Protein AF-A0A4Q2YMX9-F1 (afdb_monomer_lite)

Radius of gyration: 21.13 Å; chains: 1; bounding box: 45×42×70 Å

Secondary structure (DSSP, 8-state):
-----HHHHHHHHHT--GGGGSTTSSHHHHHHHHHHHHHHHHHHHHHH-HHHH--GGGHHHHSSTTHHHHHHHHHHHHHHHHHHHHHH-S--HHHHHHHHHHHHHHHHHTT--PPPPPPSSS----HHHHHHHHHHHHHHHHHHHHHS-SSTTS-SS-TTHHHHHHHHHHHHHHHHHHHHHHHHHHHHHHHHTS-TTHHHH-

pLDDT: mean 77.27, std 11.98, range [44.59, 91.19]

Structure (mmCIF, N/CA/C/O backbone):
data_AF-A0A4Q2YMX9-F1
#
_entry.id   AF-A0A4Q2YMX9-F1
#
loop_
_atom_site.group_PDB
_atom_site.id
_atom_site.type_symbol
_atom_site.label_atom_id
_atom_site.label_alt_id
_atom_site.label_comp_id
_atom_site.label_asym_id
_atom_site.label_entity_id
_atom_site.label_seq_id
_atom_site.pdbx_PDB_ins_code
_atom_site.Cartn_x
_atom_site.Cartn_y
_atom_site.Cartn_z
_atom_site.occupancy
_atom_site.B_iso_or_equiv
_atom_site.auth_seq_id
_atom_site.auth_comp_id
_atom_site.auth_asym_id
_atom_site.auth_atom_id
_atom_site.pdbx_PDB_model_num
ATOM 1 N N . MET A 1 1 ? -19.359 -27.444 19.650 1.00 44.59 1 MET A N 1
ATOM 2 C CA . MET A 1 1 ? -18.803 -26.101 19.367 1.00 44.59 1 MET A CA 1
ATOM 3 C C . MET A 1 1 ? -17.798 -26.259 18.230 1.00 44.59 1 MET A C 1
ATOM 5 O O . MET A 1 1 ? -16.718 -26.781 18.469 1.00 44.59 1 MET A O 1
ATOM 9 N N . ALA A 1 2 ? -18.177 -25.955 16.986 1.00 48.44 2 ALA A N 1
ATOM 10 C CA . ALA A 1 2 ? -17.269 -26.106 15.847 1.00 48.44 2 ALA A CA 1
ATOM 11 C C . ALA A 1 2 ? -16.123 -25.090 15.975 1.00 48.44 2 ALA A C 1
ATOM 13 O O . ALA A 1 2 ? -16.362 -23.897 16.172 1.00 48.44 2 ALA A O 1
ATOM 14 N N . LYS A 1 3 ? -14.881 -25.576 15.928 1.00 57.50 3 LYS A N 1
ATOM 15 C CA . LYS A 1 3 ? -13.664 -24.761 15.958 1.00 57.50 3 LYS A CA 1
ATOM 16 C C . LYS A 1 3 ? -13.711 -23.856 14.721 1.00 57.50 3 LYS A C 1
ATOM 18 O O . LYS A 1 3 ? -13.558 -24.354 13.617 1.00 57.50 3 LYS A O 1
ATOM 23 N N . ARG A 1 4 ? -14.018 -22.561 14.883 1.00 62.41 4 ARG A N 1
ATOM 24 C CA . ARG A 1 4 ? -14.016 -21.609 13.757 1.00 62.41 4 ARG A CA 1
ATOM 25 C C . ARG A 1 4 ? -12.651 -21.661 13.081 1.00 62.41 4 ARG A C 1
ATOM 27 O O . ARG A 1 4 ? -11.634 -21.498 13.757 1.00 62.41 4 ARG A O 1
ATOM 34 N N . ASP A 1 5 ? -12.647 -21.862 11.769 1.00 80.38 5 ASP A N 1
ATOM 35 C CA . ASP A 1 5 ? -11.429 -21.866 10.967 1.00 80.38 5 ASP A CA 1
ATOM 36 C C . ASP A 1 5 ? -10.676 -20.546 11.142 1.00 80.38 5 ASP A C 1
ATOM 38 O O . ASP A 1 5 ? -11.291 -19.476 11.222 1.00 80.38 5 ASP A O 1
ATOM 42 N N . TYR A 1 6 ? -9.344 -20.600 11.186 1.00 77.19 6 TYR A N 1
ATOM 43 C CA . TYR A 1 6 ? -8.497 -19.418 11.383 1.00 77.19 6 TYR A CA 1
ATOM 44 C C . TYR A 1 6 ? -8.796 -18.313 10.355 1.00 77.19 6 TYR A C 1
ATOM 46 O O . TYR A 1 6 ? -8.883 -17.139 10.714 1.00 77.19 6 TYR A O 1
ATOM 54 N N . LEU A 1 7 ? -9.064 -18.696 9.102 1.00 73.81 7 LEU A N 1
ATOM 55 C CA . LEU A 1 7 ? -9.469 -17.778 8.034 1.00 73.81 7 LEU A CA 1
ATOM 56 C C . LEU A 1 7 ? -10.816 -17.104 8.321 1.00 73.81 7 LEU A C 1
ATOM 58 O O . LEU A 1 7 ? -10.941 -15.895 8.156 1.00 73.81 7 LEU A O 1
ATOM 62 N N . SER A 1 8 ? -11.802 -17.844 8.837 1.00 74.44 8 SER A N 1
ATOM 63 C CA . SER A 1 8 ? -13.098 -17.274 9.240 1.00 7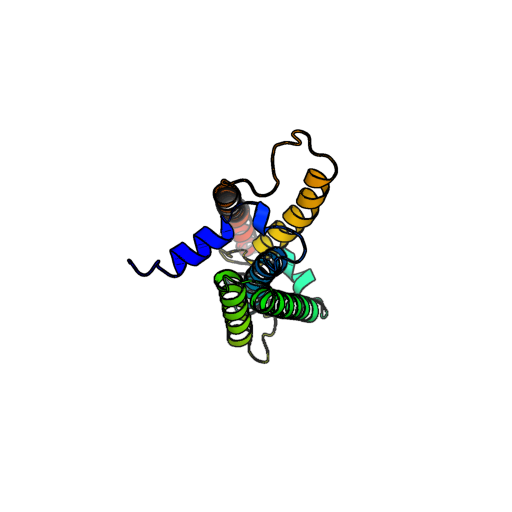4.44 8 SER A CA 1
ATOM 64 C C . SER A 1 8 ? -12.970 -16.310 10.428 1.00 74.44 8 SER A C 1
ATOM 66 O O . SER A 1 8 ? -13.752 -15.367 10.569 1.00 74.44 8 SER A O 1
ATOM 68 N N . SER A 1 9 ? -11.978 -16.539 11.293 1.00 72.62 9 SER A N 1
ATOM 69 C CA . SER A 1 9 ? -11.649 -15.661 12.415 1.00 72.62 9 SER A CA 1
ATOM 70 C C . SER A 1 9 ? -11.002 -14.368 11.926 1.00 72.62 9 SER A C 1
ATOM 72 O O . SER A 1 9 ? -11.453 -13.294 12.314 1.00 72.62 9 SER A O 1
ATOM 74 N N . LEU A 1 10 ? -10.018 -14.467 11.023 1.00 73.56 10 LEU A N 1
ATOM 75 C CA . LEU A 1 10 ? -9.353 -13.325 10.390 1.00 73.56 10 LEU A CA 1
ATOM 76 C C . LEU A 1 10 ? -10.339 -12.465 9.592 1.00 73.56 10 LEU A C 1
ATOM 78 O O . LEU A 1 10 ? -10.362 -11.245 9.741 1.00 73.56 10 LEU A O 1
ATOM 82 N N . MET A 1 11 ? -11.189 -13.107 8.790 1.00 73.06 11 MET A N 1
ATOM 83 C CA . MET A 1 11 ? -12.209 -12.437 7.987 1.00 73.06 11 MET A CA 1
ATOM 84 C C . MET A 1 11 ? -13.205 -11.693 8.878 1.00 73.06 11 MET A C 1
ATOM 86 O O . MET A 1 11 ? -13.410 -10.493 8.729 1.00 73.06 11 MET A O 1
ATOM 90 N N . SER A 1 12 ? -13.724 -12.368 9.905 1.00 73.31 12 SER A N 1
ATOM 91 C CA . SER A 1 12 ? -14.610 -11.746 10.894 1.00 73.31 12 SER A CA 1
ATOM 92 C C . SER A 1 12 ? -13.940 -10.622 11.690 1.00 73.31 12 SER A C 1
ATOM 94 O O . SER A 1 12 ? -14.633 -9.783 12.266 1.00 73.31 12 SER A O 1
ATOM 96 N N . ASP A 1 13 ? -12.611 -10.606 11.759 1.00 72.31 13 ASP A N 1
ATOM 97 C CA . ASP A 1 13 ? -11.820 -9.558 12.393 1.00 72.31 13 ASP A CA 1
ATOM 98 C C . ASP A 1 13 ? -11.700 -8.304 11.527 1.00 72.31 13 ASP A C 1
ATOM 100 O O . ASP A 1 13 ? -11.874 -7.183 12.024 1.00 72.31 13 ASP A O 1
ATOM 104 N N . LEU A 1 14 ? -11.444 -8.500 10.233 1.00 70.19 14 LEU A N 1
ATOM 105 C CA . LEU A 1 14 ? -11.472 -7.447 9.219 1.00 70.19 14 LEU A CA 1
ATOM 106 C C . LEU A 1 14 ? -12.881 -6.842 9.115 1.00 70.19 14 LEU A C 1
ATOM 108 O O . LEU A 1 14 ? -13.041 -5.621 9.090 1.00 70.19 14 LEU A O 1
ATOM 112 N N . GLU A 1 15 ? -13.909 -7.687 9.169 1.00 71.56 15 GLU A N 1
ATOM 113 C CA . GLU A 1 15 ? -15.324 -7.307 9.080 1.00 71.56 15 GLU A CA 1
ATOM 114 C C . GLU A 1 15 ? -15.945 -6.907 10.430 1.00 71.56 15 GLU A C 1
ATOM 116 O O . GLU A 1 15 ? -17.128 -6.577 10.496 1.00 71.56 15 GLU A O 1
ATOM 121 N N . SER A 1 16 ? -15.172 -6.903 11.525 1.00 62.78 16 SER A N 1
ATOM 122 C CA . SER A 1 16 ? -15.726 -6.688 12.870 1.00 62.78 16 SER A CA 1
ATOM 123 C C . SER A 1 16 ? -16.467 -5.346 13.010 1.00 62.78 16 SER A C 1
ATOM 125 O O . SER A 1 16 ? -16.021 -4.305 12.505 1.00 62.78 16 SER A O 1
ATOM 127 N N . HIS A 1 17 ? -17.613 -5.390 13.711 1.00 53.66 17 HIS A N 1
ATOM 128 C CA . HIS A 1 17 ? -18.515 -4.254 13.914 1.00 53.66 17 HIS A CA 1
ATOM 129 C C . HIS A 1 17 ? -17.817 -3.050 14.568 1.00 53.66 17 HIS A C 1
ATOM 131 O O . HIS A 1 17 ? -16.939 -3.165 15.424 1.00 53.66 17 HIS A O 1
ATOM 137 N N . THR A 1 18 ? -18.261 -1.862 14.159 1.00 51.44 18 THR A N 1
ATOM 138 C CA . THR A 1 18 ? -17.614 -0.559 14.373 1.00 51.44 18 THR A CA 1
ATOM 139 C C . THR A 1 18 ? -17.367 -0.127 15.816 1.00 51.44 18 THR A C 1
ATOM 141 O O . THR A 1 18 ? -16.534 0.750 16.028 1.00 51.44 18 THR A O 1
ATOM 144 N N . GLU A 1 19 ? -18.018 -0.725 16.811 1.00 52.56 19 GLU A N 1
ATOM 145 C CA . GLU A 1 19 ? -17.786 -0.385 18.224 1.00 52.56 19 GLU A CA 1
ATOM 146 C C . GLU A 1 19 ? -16.378 -0.778 18.694 1.00 52.56 19 GLU A C 1
ATOM 148 O O . GLU A 1 19 ? -15.791 -0.110 19.545 1.00 52.56 19 GLU A O 1
ATOM 153 N N . VAL A 1 20 ? -15.784 -1.790 18.052 1.00 54.81 20 VAL A N 1
ATOM 154 C CA . VAL A 1 20 ? -14.431 -2.286 18.346 1.00 54.81 20 VAL A CA 1
ATOM 155 C C . VAL A 1 20 ? -13.359 -1.550 17.527 1.00 54.81 20 VAL A C 1
ATOM 157 O O . VAL A 1 20 ? -12.177 -1.768 17.746 1.00 54.81 20 VAL A O 1
ATOM 160 N N . ARG A 1 21 ? -13.729 -0.637 16.611 1.00 60.34 21 ARG A N 1
ATOM 161 C CA . ARG A 1 21 ? -12.783 0.171 15.804 1.00 60.34 21 ARG A CA 1
ATOM 162 C C . ARG A 1 21 ? -12.437 1.520 16.451 1.00 60.34 21 ARG A C 1
ATOM 164 O O . ARG A 1 21 ? -11.994 2.443 15.768 1.00 60.34 21 ARG A O 1
ATOM 171 N N . ARG A 1 22 ? -12.661 1.672 17.761 1.00 61.50 22 ARG A N 1
ATOM 172 C CA . ARG A 1 22 ? -12.264 2.881 18.501 1.00 61.50 22 ARG A CA 1
ATOM 173 C C . ARG A 1 22 ? -10.744 3.028 18.517 1.00 61.50 22 ARG A C 1
ATOM 175 O O . ARG A 1 22 ? -10.012 2.035 18.548 1.00 61.50 22 ARG A O 1
ATOM 182 N N . PHE A 1 23 ? -10.268 4.269 18.516 1.00 58.31 23 PHE A N 1
ATOM 183 C CA . PHE A 1 23 ? -8.859 4.558 18.770 1.00 58.31 23 PHE A CA 1
ATOM 184 C C . PHE A 1 23 ? -8.474 3.965 20.140 1.00 58.31 23 PHE A C 1
ATOM 186 O O . PHE A 1 23 ? -9.223 4.125 21.100 1.00 58.31 23 PHE A O 1
ATOM 193 N N . GLY A 1 24 ? -7.381 3.196 20.209 1.00 63.06 24 GLY A N 1
ATOM 194 C CA . GLY A 1 24 ? -6.977 2.446 21.413 1.00 63.06 24 GLY A CA 1
ATOM 195 C C . GLY A 1 24 ? -7.456 0.985 21.502 1.00 63.06 24 GLY A C 1
ATOM 196 O O . GLY A 1 24 ? -6.972 0.243 22.344 1.00 63.06 24 GLY A O 1
ATOM 197 N N . SER A 1 25 ? -8.329 0.519 20.602 1.00 71.38 25 SER A N 1
ATOM 198 C CA . SER A 1 25 ? -8.794 -0.888 20.552 1.00 71.38 25 SER A CA 1
ATOM 199 C C . SER A 1 25 ? -7.769 -1.903 20.017 1.00 71.38 25 SER A C 1
ATOM 201 O O . SER A 1 25 ? -8.036 -3.105 19.969 1.00 71.38 25 SER A O 1
ATOM 203 N N . GLY A 1 26 ? -6.636 -1.424 19.496 1.00 74.50 26 GLY A N 1
ATOM 204 C CA . GLY A 1 26 ? -5.664 -2.235 18.761 1.00 74.50 26 GLY A CA 1
ATOM 205 C C . GLY A 1 26 ? -6.081 -2.616 17.335 1.00 74.50 26 GLY A C 1
ATOM 206 O O . GLY A 1 26 ? -5.249 -3.140 16.602 1.00 74.50 26 GLY A O 1
ATOM 207 N N . TRP A 1 27 ? -7.319 -2.339 16.896 1.00 79.88 27 TRP A N 1
ATOM 208 C CA . TRP A 1 27 ? -7.768 -2.700 15.541 1.00 79.88 27 TRP A CA 1
ATOM 209 C C . TRP A 1 27 ? -7.065 -1.885 14.450 1.00 79.88 27 TRP A C 1
ATOM 211 O O . TRP A 1 27 ? -6.585 -2.462 13.481 1.00 79.88 27 TRP A O 1
ATOM 221 N N . LEU A 1 28 ? -6.948 -0.561 14.625 1.00 79.25 28 LEU A N 1
ATOM 222 C CA . LEU A 1 28 ? -6.250 0.306 13.663 1.00 79.25 28 LEU A CA 1
ATOM 223 C C . LEU A 1 28 ? -4.775 -0.081 13.533 1.00 79.25 28 LEU A C 1
ATOM 225 O O . LEU A 1 28 ? -4.271 -0.178 12.420 1.00 79.25 28 LEU A O 1
ATOM 229 N N . SER A 1 29 ? -4.108 -0.368 14.655 1.00 82.56 29 SER A N 1
ATOM 230 C CA . SER A 1 29 ? -2.727 -0.855 14.651 1.00 82.56 29 SER A CA 1
ATOM 231 C C . SER A 1 29 ? -2.609 -2.187 13.906 1.00 82.56 29 SER A C 1
ATOM 233 O O . SER A 1 29 ? -1.700 -2.353 13.106 1.00 82.56 29 SER A O 1
ATOM 235 N N . GLY A 1 30 ? -3.561 -3.109 14.085 1.00 83.94 30 GLY A N 1
ATOM 236 C CA . GLY A 1 30 ? -3.571 -4.383 13.362 1.00 83.94 30 GLY A CA 1
ATOM 237 C C . GLY A 1 30 ? -3.807 -4.218 11.862 1.00 83.94 30 GLY A C 1
ATOM 238 O O . GLY A 1 30 ? -3.124 -4.849 11.063 1.00 83.94 30 GLY A O 1
ATOM 239 N N . PHE A 1 31 ? -4.733 -3.339 11.477 1.00 84.94 31 PHE A N 1
ATOM 240 C CA . PHE A 1 31 ? -5.043 -3.048 10.078 1.00 84.94 31 PHE A CA 1
ATOM 241 C C . PHE A 1 31 ? -3.869 -2.382 9.352 1.00 84.94 31 PHE A C 1
ATOM 243 O O . PHE A 1 31 ? -3.429 -2.883 8.321 1.00 84.94 31 PHE A O 1
ATOM 250 N N . PHE A 1 32 ? -3.324 -1.288 9.896 1.00 85.56 32 PHE A N 1
ATOM 251 C CA . PHE A 1 32 ? -2.173 -0.610 9.290 1.00 85.56 32 PHE A CA 1
ATOM 252 C C . PHE A 1 32 ? -0.904 -1.462 9.364 1.00 85.56 32 PHE A C 1
ATOM 254 O O . PHE A 1 32 ? -0.120 -1.464 8.420 1.00 85.56 32 PHE A O 1
ATOM 261 N N . GLY A 1 33 ? 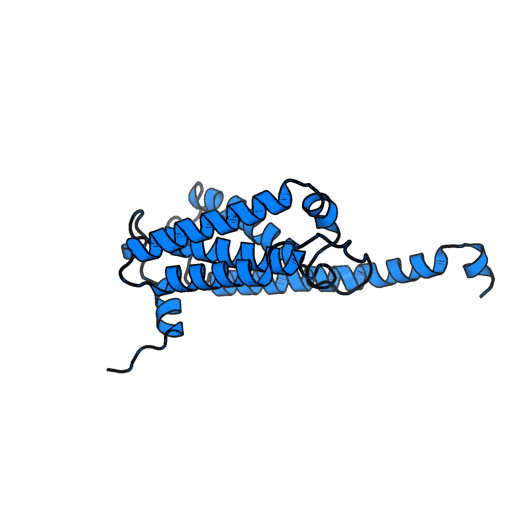-0.734 -2.242 10.436 1.00 87.31 33 GLY A N 1
ATOM 262 C CA . GLY A 1 33 ? 0.318 -3.249 10.533 1.00 87.31 33 GLY A CA 1
ATOM 263 C C . GLY A 1 33 ? 0.238 -4.254 9.385 1.00 87.31 33 GLY A C 1
ATOM 264 O O . GLY A 1 33 ? 1.236 -4.468 8.703 1.00 87.31 33 GLY A O 1
ATOM 265 N N . LEU A 1 34 ? -0.952 -4.801 9.115 1.00 88.50 34 LEU A N 1
ATOM 266 C CA . LEU A 1 34 ? -1.186 -5.730 8.007 1.00 88.50 34 LEU A CA 1
ATOM 267 C C . LEU A 1 34 ? -0.972 -5.074 6.639 1.00 88.50 34 LEU A C 1
ATOM 269 O O . LEU A 1 34 ? -0.299 -5.656 5.792 1.00 88.50 34 LEU A O 1
ATOM 273 N N . LEU A 1 35 ? -1.490 -3.859 6.440 1.00 89.62 35 LEU A N 1
ATOM 274 C CA . LEU A 1 35 ? -1.314 -3.098 5.202 1.00 89.62 35 LEU A CA 1
ATOM 275 C C . LEU A 1 35 ? 0.172 -2.884 4.890 1.00 89.62 35 LEU A C 1
ATOM 277 O O . LEU A 1 35 ? 0.623 -3.200 3.791 1.00 89.62 35 LEU A O 1
ATOM 281 N N . PHE A 1 36 ? 0.942 -2.397 5.864 1.00 90.94 36 PHE A N 1
ATOM 282 C CA . PHE A 1 36 ? 2.376 -2.173 5.696 1.00 90.94 36 PHE A CA 1
ATOM 283 C C . PHE A 1 36 ? 3.176 -3.476 5.600 1.00 90.94 36 PHE A C 1
ATOM 285 O O . PHE A 1 36 ? 4.176 -3.501 4.889 1.00 90.94 36 PHE A O 1
ATOM 292 N N . ALA A 1 37 ? 2.734 -4.560 6.247 1.00 90.62 37 ALA A N 1
ATOM 293 C CA . ALA A 1 37 ? 3.371 -5.871 6.115 1.00 90.62 37 ALA A CA 1
ATOM 294 C C . ALA A 1 37 ? 3.245 -6.386 4.679 1.00 90.62 37 ALA A C 1
ATOM 296 O O . ALA A 1 37 ? 4.239 -6.784 4.082 1.00 90.62 37 ALA A O 1
ATOM 297 N N . ILE A 1 38 ? 2.034 -6.340 4.113 1.00 91.19 38 ILE A N 1
ATOM 298 C CA . ILE A 1 38 ? 1.760 -6.782 2.739 1.00 91.19 38 ILE A CA 1
ATOM 299 C C . ILE A 1 38 ? 2.489 -5.886 1.736 1.00 91.19 38 ILE A C 1
ATOM 301 O O . ILE A 1 38 ? 3.187 -6.396 0.863 1.00 91.19 38 ILE A O 1
ATOM 305 N N . ALA A 1 39 ? 2.380 -4.562 1.885 1.00 90.44 39 ALA A N 1
ATOM 306 C CA . ALA A 1 39 ? 3.053 -3.612 1.002 1.00 90.44 39 ALA A CA 1
ATOM 307 C C . ALA A 1 39 ? 4.581 -3.775 1.041 1.00 90.44 39 ALA A C 1
ATOM 309 O O . ALA A 1 39 ? 5.226 -3.846 -0.003 1.00 90.44 39 ALA A O 1
ATOM 310 N N . GLY A 1 40 ? 5.159 -3.887 2.240 1.00 88.06 40 GLY A N 1
ATOM 311 C CA . GLY A 1 40 ? 6.589 -4.118 2.418 1.00 88.06 40 GLY A CA 1
ATOM 312 C C . GLY A 1 40 ? 7.037 -5.474 1.870 1.00 88.06 40 GLY A C 1
ATOM 313 O O . GLY A 1 40 ? 8.057 -5.540 1.193 1.00 88.06 40 GLY A O 1
ATOM 314 N N . PHE A 1 41 ? 6.260 -6.540 2.088 1.00 89.38 41 PHE A N 1
ATOM 315 C CA . PHE A 1 41 ? 6.536 -7.867 1.532 1.00 89.38 41 PHE A CA 1
ATOM 316 C C . PHE A 1 41 ? 6.559 -7.850 0.001 1.00 89.38 41 PHE A C 1
ATOM 318 O O . PHE A 1 41 ? 7.520 -8.314 -0.605 1.00 89.38 41 PHE A O 1
ATOM 325 N N . PHE A 1 42 ? 5.544 -7.258 -0.629 1.00 89.94 42 PHE A N 1
ATOM 326 C CA . PHE A 1 42 ? 5.486 -7.111 -2.082 1.00 89.94 42 PHE A CA 1
ATOM 327 C C . PHE A 1 42 ? 6.635 -6.269 -2.628 1.00 89.94 42 PHE A C 1
ATOM 329 O O . PHE A 1 42 ? 7.214 -6.631 -3.649 1.00 89.94 42 PHE A O 1
ATOM 336 N N . MET A 1 43 ? 7.036 -5.212 -1.921 1.00 87.69 43 MET A N 1
ATOM 337 C CA . MET A 1 43 ? 8.197 -4.422 -2.318 1.00 87.69 43 MET A CA 1
ATOM 338 C C . MET A 1 43 ? 9.507 -5.213 -2.210 1.00 87.69 43 MET A C 1
ATOM 340 O O . MET A 1 43 ? 10.361 -5.118 -3.087 1.00 87.69 43 MET A O 1
ATOM 344 N N . VAL A 1 44 ? 9.667 -6.040 -1.172 1.00 86.56 44 VAL A N 1
ATOM 345 C CA . VAL A 1 44 ? 10.822 -6.942 -1.040 1.00 86.56 44 VAL A CA 1
ATOM 346 C C . VAL A 1 44 ? 10.854 -7.969 -2.173 1.00 86.56 44 VAL A C 1
ATOM 348 O O . VAL A 1 44 ? 11.915 -8.199 -2.748 1.00 86.56 44 VAL A O 1
ATOM 351 N N . VAL A 1 45 ? 9.707 -8.551 -2.534 1.00 86.19 45 VAL A N 1
ATOM 352 C CA . VAL A 1 45 ? 9.595 -9.470 -3.679 1.00 86.19 45 VAL A CA 1
ATOM 353 C C . VAL A 1 45 ? 9.954 -8.757 -4.986 1.00 86.19 45 VAL A C 1
ATOM 355 O O . VAL A 1 45 ? 10.748 -9.287 -5.759 1.00 86.19 45 VAL A O 1
ATOM 358 N N . ALA A 1 46 ? 9.453 -7.536 -5.193 1.00 83.88 46 ALA A N 1
ATOM 359 C CA . ALA A 1 46 ? 9.758 -6.729 -6.373 1.00 83.88 46 ALA A CA 1
ATOM 360 C C . ALA A 1 46 ? 11.242 -6.349 -6.479 1.00 83.88 46 ALA A C 1
ATOM 362 O O . ALA A 1 46 ? 11.791 -6.308 -7.574 1.00 83.88 46 ALA A O 1
ATOM 363 N N . LEU A 1 47 ? 11.911 -6.107 -5.348 1.00 81.19 47 LEU A N 1
ATOM 364 C CA . LEU A 1 47 ? 13.354 -5.861 -5.311 1.00 81.19 47 LEU A CA 1
ATOM 365 C C . LEU A 1 47 ? 14.176 -7.138 -5.522 1.00 81.19 47 LEU A C 1
ATOM 367 O O . LEU A 1 47 ? 15.283 -7.070 -6.047 1.00 81.19 47 LEU A O 1
ATOM 371 N N . ARG A 1 48 ? 13.666 -8.294 -5.085 1.00 80.94 48 ARG A N 1
ATOM 372 C CA . ARG A 1 48 ? 14.359 -9.583 -5.201 1.00 80.94 48 ARG A CA 1
ATOM 373 C C . ARG A 1 48 ? 14.286 -10.164 -6.609 1.00 80.94 48 ARG A C 1
ATOM 375 O O . ARG A 1 48 ? 15.228 -10.831 -7.027 1.00 80.94 48 ARG A O 1
ATOM 382 N N . PHE A 1 49 ? 13.177 -9.934 -7.301 1.00 80.94 49 PHE A N 1
ATOM 383 C CA . PHE A 1 49 ? 12.893 -10.462 -8.632 1.00 80.94 49 PHE A CA 1
ATOM 384 C C . PHE A 1 49 ? 12.467 -9.320 -9.572 1.00 80.94 49 PHE A C 1
ATOM 386 O O . PHE A 1 49 ? 11.304 -9.276 -9.990 1.00 80.94 49 PHE A O 1
ATOM 393 N N . PRO A 1 50 ? 13.380 -8.380 -9.885 1.00 77.38 50 PRO A N 1
ATOM 394 C CA . PRO A 1 50 ? 13.048 -7.208 -10.688 1.00 77.38 50 PRO A CA 1
ATOM 395 C C . PRO A 1 50 ? 12.525 -7.602 -12.075 1.00 77.38 50 PRO A C 1
ATOM 397 O O . PRO A 1 50 ? 11.486 -7.105 -12.490 1.00 77.38 50 PRO A O 1
ATOM 400 N N . ASP A 1 51 ? 13.119 -8.613 -12.710 1.00 73.50 51 ASP A N 1
ATOM 401 C CA . ASP A 1 51 ? 12.721 -9.097 -14.042 1.00 73.50 51 ASP A CA 1
ATOM 402 C C . ASP A 1 51 ? 11.271 -9.593 -14.164 1.00 73.50 51 ASP A C 1
ATOM 404 O O . ASP A 1 51 ? 10.803 -9.858 -15.264 1.00 73.50 51 ASP A O 1
ATOM 408 N N . TRP A 1 52 ? 10.561 -9.786 -13.055 1.00 74.56 52 TRP A N 1
ATOM 409 C CA . TRP A 1 52 ? 9.171 -10.241 -13.079 1.00 74.56 52 TRP A CA 1
ATOM 410 C C . TRP A 1 52 ? 8.238 -9.299 -12.350 1.00 74.56 52 TRP A C 1
ATOM 412 O O . TRP A 1 52 ? 7.077 -9.223 -12.724 1.00 74.56 52 TRP A O 1
ATOM 422 N N . PHE A 1 53 ? 8.712 -8.619 -11.305 1.00 80.31 53 PHE A N 1
ATOM 423 C CA . PHE A 1 53 ? 7.847 -7.900 -10.371 1.00 80.31 53 PHE A CA 1
ATOM 424 C C . PHE A 1 53 ? 8.107 -6.391 -10.293 1.00 80.31 53 PHE A C 1
ATOM 426 O O . PHE A 1 53 ? 7.417 -5.694 -9.542 1.00 80.31 53 PHE A O 1
ATOM 433 N N . ALA A 1 54 ? 9.107 -5.892 -11.025 1.00 81.94 54 ALA A N 1
ATOM 434 C CA . ALA A 1 54 ? 9.443 -4.479 -11.102 1.00 81.94 54 ALA A CA 1
ATOM 435 C C . ALA A 1 54 ? 8.930 -3.836 -12.389 1.00 81.94 54 ALA A C 1
ATOM 437 O O . ALA A 1 54 ? 8.955 -4.445 -13.452 1.00 81.94 54 ALA A O 1
ATOM 438 N N . THR A 1 55 ? 8.550 -2.567 -12.289 1.00 79.69 55 THR A N 1
ATOM 439 C CA . THR A 1 55 ? 8.348 -1.692 -13.445 1.00 79.69 55 THR A CA 1
ATOM 440 C C . THR A 1 55 ? 9.581 -0.817 -13.702 1.00 79.69 55 THR A C 1
ATOM 442 O O . THR A 1 55 ? 10.120 -0.270 -12.725 1.00 79.69 55 THR A O 1
ATOM 445 N N . PRO A 1 56 ? 9.999 -0.630 -14.969 1.00 74.19 56 PRO A N 1
ATOM 446 C CA . PRO A 1 56 ? 11.135 0.225 -15.327 1.00 74.19 56 PRO A CA 1
ATOM 447 C C . PRO A 1 56 ? 10.908 1.697 -14.944 1.00 74.19 56 PRO A C 1
ATOM 449 O O . PRO A 1 56 ? 11.837 2.391 -14.537 1.00 74.19 56 PRO A O 1
ATOM 452 N N . GLU A 1 57 ? 9.661 2.176 -14.927 1.00 75.50 57 GLU A N 1
ATOM 453 C CA . GLU A 1 57 ? 9.323 3.557 -14.553 1.00 75.50 57 GLU A CA 1
ATOM 454 C C . GLU A 1 57 ? 9.722 3.910 -13.108 1.00 75.50 57 GLU A C 1
ATOM 456 O O . GLU A 1 57 ? 9.943 5.080 -12.785 1.00 75.50 57 GLU A O 1
ATOM 461 N N . LEU A 1 58 ? 9.826 2.911 -12.223 1.00 77.81 58 LEU A N 1
ATOM 462 C CA . LEU A 1 58 ? 10.235 3.098 -10.828 1.00 77.81 58 LEU A CA 1
ATOM 463 C C . LEU A 1 58 ? 11.736 2.883 -10.603 1.00 77.81 58 LEU A C 1
ATOM 465 O O . LEU A 1 58 ? 12.202 3.043 -9.472 1.00 77.81 58 LEU A O 1
ATOM 469 N N . GLU A 1 59 ? 12.510 2.553 -11.635 1.00 79.94 59 GLU A N 1
ATOM 470 C CA . GLU A 1 59 ? 13.934 2.237 -11.500 1.00 79.94 59 GLU A CA 1
ATOM 471 C C . GLU A 1 59 ? 14.741 3.420 -10.944 1.00 79.94 59 GLU A C 1
ATOM 473 O O . GLU A 1 59 ? 15.537 3.247 -10.021 1.00 79.94 59 GLU A O 1
ATOM 478 N N . ILE A 1 60 ? 14.437 4.648 -11.379 1.00 80.62 60 ILE A N 1
ATOM 479 C CA . ILE A 1 60 ? 15.052 5.881 -10.850 1.00 80.62 60 ILE A CA 1
ATOM 480 C C . ILE A 1 60 ? 14.843 5.998 -9.332 1.00 80.62 60 ILE A C 1
ATOM 482 O O . ILE A 1 60 ? 15.762 6.345 -8.588 1.00 80.62 60 ILE A O 1
ATOM 486 N N . ILE A 1 61 ? 13.633 5.688 -8.859 1.00 80.50 61 ILE A N 1
ATOM 487 C CA . ILE A 1 61 ? 13.274 5.769 -7.438 1.00 80.50 61 ILE A CA 1
ATOM 488 C C . ILE A 1 61 ? 13.941 4.635 -6.654 1.00 80.50 61 ILE A C 1
ATOM 490 O O . ILE A 1 61 ? 14.397 4.852 -5.534 1.00 80.50 61 ILE A O 1
ATOM 494 N N . LYS A 1 62 ? 14.033 3.434 -7.231 1.00 77.06 62 LYS A N 1
ATOM 495 C CA . LYS A 1 62 ? 14.659 2.269 -6.588 1.00 77.06 62 LYS A CA 1
ATOM 496 C C . LYS A 1 62 ? 16.176 2.381 -6.486 1.00 77.06 62 LYS A C 1
ATOM 498 O O . LYS A 1 62 ? 16.745 1.924 -5.494 1.00 77.06 62 LYS A O 1
ATOM 503 N N . ASN A 1 63 ? 16.808 3.010 -7.475 1.00 79.25 63 ASN A N 1
ATOM 504 C CA . ASN A 1 63 ? 18.249 3.255 -7.511 1.00 79.25 63 ASN A CA 1
ATOM 505 C C . ASN A 1 63 ? 18.681 4.361 -6.540 1.00 79.25 63 ASN A C 1
ATOM 507 O O . ASN A 1 63 ? 19.866 4.495 -6.227 1.00 79.25 63 ASN A O 1
ATOM 511 N N . TRP A 1 64 ? 17.734 5.129 -5.994 1.00 83.75 64 TRP A N 1
ATOM 512 C CA . TRP A 1 64 ? 18.025 6.041 -4.901 1.00 83.75 64 TRP A CA 1
ATOM 513 C C . TRP A 1 64 ? 18.457 5.264 -3.650 1.00 83.75 64 TRP A C 1
ATOM 515 O O . TRP A 1 64 ? 17.703 4.461 -3.099 1.00 83.75 64 TRP A O 1
ATOM 525 N N . GLY A 1 65 ? 19.658 5.552 -3.138 1.00 75.94 65 GLY A N 1
ATOM 526 C CA . GLY A 1 65 ? 20.237 4.842 -1.987 1.00 75.94 65 GLY A CA 1
ATOM 527 C C . GLY A 1 65 ? 19.370 4.847 -0.716 1.00 75.94 65 GLY A C 1
ATOM 528 O O . GLY A 1 65 ? 19.500 3.954 0.120 1.00 75.94 65 GLY A O 1
ATOM 529 N N . GLY A 1 66 ? 18.443 5.805 -0.582 1.00 80.44 66 GLY A N 1
ATOM 530 C CA . GLY A 1 66 ? 17.486 5.879 0.527 1.00 80.44 66 GLY A CA 1
ATOM 531 C C . GLY A 1 66 ? 16.281 4.935 0.413 1.00 80.44 66 GLY A C 1
ATOM 532 O O . GLY A 1 66 ? 15.643 4.643 1.427 1.00 80.44 66 GLY A O 1
ATOM 533 N N . PHE A 1 67 ? 15.977 4.408 -0.778 1.00 84.00 67 PHE A N 1
ATOM 534 C CA . PHE A 1 67 ? 14.771 3.611 -1.025 1.00 84.00 67 PHE A CA 1
ATOM 535 C C . PHE A 1 67 ? 14.731 2.333 -0.181 1.00 84.00 67 PHE A C 1
ATOM 537 O O . PHE A 1 67 ? 13.726 2.019 0.457 1.00 84.00 67 PHE A O 1
ATOM 544 N N . ARG A 1 68 ? 15.863 1.628 -0.084 1.00 79.00 68 ARG A N 1
ATOM 545 C CA . ARG A 1 68 ? 15.982 0.429 0.762 1.00 79.00 68 ARG A CA 1
ATOM 546 C C . ARG A 1 68 ? 15.717 0.746 2.229 1.00 79.00 68 ARG A C 1
ATOM 548 O O . ARG A 1 68 ? 15.022 -0.019 2.897 1.00 79.00 68 ARG A O 1
ATOM 555 N N . GLY A 1 69 ? 16.247 1.868 2.717 1.00 82.81 69 GLY A N 1
ATOM 556 C CA . GLY A 1 69 ? 16.014 2.342 4.080 1.00 82.81 69 GLY A CA 1
ATOM 557 C C . GLY A 1 69 ? 14.535 2.628 4.338 1.00 82.81 69 GLY A C 1
ATOM 558 O O . GLY A 1 69 ? 14.012 2.235 5.377 1.00 82.81 69 GLY A O 1
ATOM 559 N N . LEU A 1 70 ? 13.839 3.217 3.362 1.00 86.94 70 LEU A N 1
ATOM 560 C CA . LEU A 1 70 ? 12.400 3.465 3.439 1.00 86.94 70 LEU A CA 1
ATOM 561 C C . LEU A 1 70 ? 11.591 2.162 3.525 1.00 86.94 70 LEU A C 1
ATOM 563 O O . LEU A 1 70 ? 10.730 2.042 4.394 1.00 86.94 70 LEU A O 1
ATOM 567 N N . VAL A 1 71 ? 11.889 1.165 2.685 1.00 85.94 71 VAL A N 1
ATOM 568 C CA . VAL A 1 71 ? 11.214 -0.148 2.740 1.00 85.94 71 VAL A CA 1
ATOM 569 C C . VAL A 1 71 ? 11.438 -0.826 4.096 1.00 85.94 71 VAL A C 1
ATOM 571 O O . VAL A 1 71 ? 10.490 -1.335 4.695 1.00 85.94 71 VAL A O 1
ATOM 574 N N . HIS A 1 72 ? 12.663 -0.767 4.633 1.00 83.81 72 HIS A N 1
ATOM 575 C CA . HIS A 1 72 ? 12.959 -1.276 5.977 1.00 83.81 72 HIS A CA 1
ATOM 576 C C . HIS A 1 72 ? 12.192 -0.516 7.061 1.00 83.81 72 HIS A C 1
ATOM 578 O O . HIS A 1 72 ? 11.649 -1.141 7.969 1.00 83.81 72 HIS A O 1
ATOM 584 N N . ALA A 1 73 ? 12.103 0.812 6.964 1.00 87.56 73 ALA A N 1
ATOM 585 C CA . ALA A 1 73 ? 11.341 1.624 7.906 1.00 87.56 73 ALA A CA 1
ATOM 586 C C . ALA A 1 73 ? 9.846 1.262 7.884 1.00 87.56 73 ALA A C 1
ATOM 588 O O . ALA A 1 73 ? 9.242 1.116 8.945 1.00 87.56 73 ALA A O 1
ATOM 589 N N . ILE A 1 74 ? 9.262 1.038 6.702 1.00 89.12 74 ILE A N 1
ATOM 590 C CA . ILE A 1 74 ? 7.866 0.594 6.554 1.00 89.12 74 ILE A CA 1
ATOM 591 C C . ILE A 1 74 ? 7.654 -0.776 7.214 1.00 89.12 74 ILE A C 1
ATOM 593 O O . ILE A 1 74 ? 6.694 -0.948 7.967 1.00 89.12 74 ILE A O 1
ATOM 597 N N . LEU A 1 75 ? 8.558 -1.737 6.992 1.00 86.00 75 LEU A N 1
ATOM 598 C CA . LEU A 1 75 ? 8.498 -3.055 7.637 1.00 86.00 75 LEU A CA 1
ATOM 599 C C . LEU A 1 75 ? 8.675 -2.967 9.161 1.00 86.00 75 LEU A C 1
ATOM 601 O O . LEU A 1 75 ? 7.980 -3.660 9.903 1.00 86.00 75 LEU A O 1
ATOM 605 N N . LEU A 1 76 ? 9.548 -2.083 9.648 1.00 87.44 76 LEU A N 1
ATOM 606 C CA . LEU A 1 76 ? 9.749 -1.854 11.080 1.00 87.44 76 LEU A CA 1
ATOM 607 C C . LEU A 1 76 ? 8.495 -1.252 11.733 1.00 87.44 76 LEU A C 1
ATOM 609 O O . LEU A 1 76 ? 8.057 -1.712 12.790 1.00 87.44 76 LEU A O 1
ATOM 613 N N . VAL A 1 77 ? 7.885 -0.254 11.087 1.00 91.12 77 VAL A N 1
ATOM 614 C CA . VAL A 1 77 ? 6.621 0.351 11.531 1.00 91.12 77 VAL A CA 1
ATOM 615 C C . VAL A 1 77 ? 5.503 -0.687 11.517 1.00 91.12 77 VAL A C 1
ATOM 617 O O . VAL A 1 77 ? 4.761 -0.794 12.494 1.00 91.12 77 VAL A O 1
ATOM 620 N N . SER A 1 78 ? 5.410 -1.495 10.456 1.00 90.69 78 SER A N 1
ATOM 621 C CA . SER A 1 78 ? 4.476 -2.620 10.375 1.00 90.69 78 SER A CA 1
ATOM 622 C C . SER A 1 78 ? 4.629 -3.558 11.571 1.00 90.69 78 SER A C 1
ATOM 624 O O . SER A 1 78 ? 3.647 -3.837 12.260 1.00 90.69 78 SER A O 1
ATOM 626 N N . TYR A 1 79 ? 5.859 -3.982 11.868 1.00 86.38 79 TYR A N 1
ATOM 627 C CA . TYR A 1 79 ? 6.159 -4.872 12.983 1.00 86.38 79 TYR A CA 1
ATOM 628 C C . TYR A 1 79 ? 5.744 -4.266 14.331 1.00 86.38 79 TYR A C 1
ATOM 630 O O . TYR A 1 79 ? 5.050 -4.917 15.116 1.00 86.38 79 TYR A O 1
ATOM 638 N N . GLY A 1 80 ? 6.078 -2.994 14.575 1.00 88.19 80 GLY A N 1
ATOM 639 C CA . GLY A 1 80 ? 5.673 -2.274 15.786 1.00 88.19 80 GLY A CA 1
ATOM 640 C C . GLY A 1 80 ? 4.152 -2.178 15.946 1.00 88.19 80 GLY A C 1
ATOM 641 O O . GLY A 1 80 ? 3.615 -2.469 17.016 1.00 88.19 80 GLY A O 1
ATOM 642 N N . LEU A 1 81 ? 3.435 -1.843 14.870 1.00 87.69 81 LEU A N 1
ATOM 643 C CA . LEU A 1 81 ? 1.970 -1.781 14.856 1.00 87.69 81 LEU A CA 1
ATOM 644 C C . LEU A 1 81 ? 1.325 -3.161 15.049 1.00 87.69 81 LEU A C 1
ATOM 646 O O . LEU A 1 81 ? 0.310 -3.286 15.741 1.00 87.69 81 LEU A O 1
ATOM 650 N N . SER A 1 82 ? 1.941 -4.198 14.489 1.00 86.19 82 SER A N 1
ATOM 651 C CA . SER A 1 82 ? 1.522 -5.587 14.627 1.00 86.19 82 SER A CA 1
ATOM 652 C C . SER A 1 82 ? 1.637 -6.073 16.073 1.00 86.19 82 SER A C 1
ATOM 654 O O . SER A 1 82 ? 0.679 -6.626 16.618 1.00 86.19 82 SER A O 1
ATOM 656 N N . LEU A 1 83 ? 2.768 -5.802 16.736 1.00 86.38 83 LEU A N 1
ATOM 657 C CA . LEU A 1 83 ? 2.959 -6.092 18.161 1.00 86.38 83 LEU A CA 1
ATOM 658 C C . LEU A 1 83 ? 1.979 -5.304 19.032 1.00 86.38 83 LEU A C 1
ATOM 660 O O . LEU A 1 83 ? 1.332 -5.874 19.910 1.00 86.38 83 LEU A O 1
ATOM 664 N N . LEU A 1 84 ? 1.806 -4.012 18.747 1.00 85.25 84 LEU A N 1
ATOM 665 C CA . LEU A 1 84 ? 0.844 -3.166 19.447 1.00 85.25 84 LEU A CA 1
ATOM 666 C C . LEU A 1 84 ? -0.588 -3.715 19.314 1.00 85.25 84 LEU A C 1
ATOM 668 O O . LEU A 1 84 ? -1.337 -3.749 20.291 1.00 85.25 84 LEU A O 1
ATOM 672 N N . SER A 1 85 ? -0.955 -4.227 18.135 1.00 85.88 85 SER A N 1
ATOM 673 C CA . SER A 1 85 ? -2.230 -4.917 17.921 1.00 85.88 85 SER A CA 1
ATOM 674 C C . SER A 1 85 ? -2.353 -6.206 18.733 1.00 85.88 85 SER A C 1
ATOM 676 O O . SER A 1 85 ? -3.441 -6.491 19.227 1.00 85.88 85 SER A O 1
ATOM 678 N N . LEU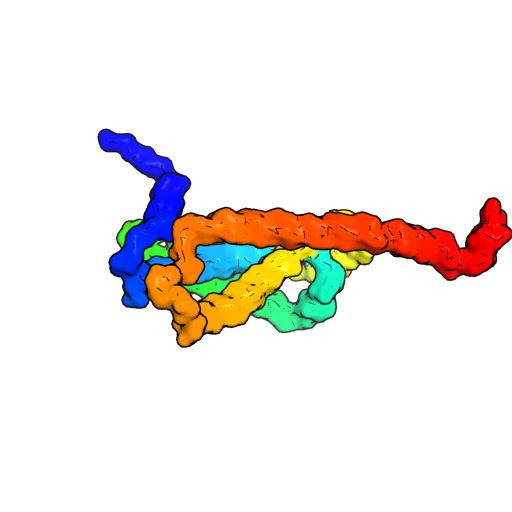 A 1 86 ? -1.282 -6.993 18.865 1.00 86.62 86 LEU A N 1
ATOM 679 C CA . LEU A 1 86 ? -1.275 -8.240 19.642 1.00 86.62 86 LEU A CA 1
ATOM 680 C C . LEU A 1 86 ? -1.376 -8.008 21.156 1.00 86.62 86 LEU A C 1
ATOM 682 O O . LEU A 1 86 ? -1.852 -8.896 21.875 1.00 86.62 86 LEU A O 1
ATOM 686 N N . LEU A 1 87 ? -0.914 -6.845 21.625 1.00 84.88 87 LEU A N 1
ATOM 687 C CA . LEU A 1 87 ? -0.991 -6.414 23.021 1.00 84.88 87 LEU A CA 1
ATOM 688 C C . LEU A 1 87 ? -2.372 -5.856 23.373 1.00 84.88 87 LEU A C 1
ATOM 690 O O . LEU A 1 87 ? -2.947 -6.236 24.387 1.00 84.88 87 LEU A O 1
ATOM 694 N N . LEU A 1 88 ? -2.914 -4.975 22.530 1.00 80.44 88 LEU A N 1
ATOM 695 C CA . LEU A 1 88 ? -4.167 -4.268 22.812 1.00 80.44 88 LEU A CA 1
ATOM 696 C C . LEU A 1 88 ? -5.420 -5.107 22.531 1.00 80.44 88 LEU A C 1
ATOM 698 O O . LEU A 1 88 ? -6.484 -4.810 23.075 1.00 80.44 88 LEU A O 1
ATOM 702 N N . ARG A 1 89 ? -5.336 -6.120 21.654 1.00 77.88 89 ARG A N 1
ATOM 703 C CA . ARG A 1 89 ? -6.530 -6.756 21.087 1.00 77.88 89 ARG A CA 1
ATOM 704 C C . ARG A 1 89 ? -6.796 -8.167 21.636 1.00 77.88 89 ARG A C 1
ATOM 706 O O . ARG A 1 89 ? -5.908 -9.019 21.584 1.00 77.88 89 ARG A O 1
ATOM 713 N N . PRO A 1 90 ? -8.043 -8.475 22.056 1.00 71.75 90 PRO A N 1
ATOM 714 C CA . PRO A 1 90 ? -8.427 -9.824 22.489 1.00 71.75 90 PRO A CA 1
ATOM 715 C C . PRO A 1 90 ? -8.359 -10.861 21.359 1.00 71.75 90 PRO A C 1
ATOM 717 O O . PRO A 1 90 ? -7.961 -12.004 21.569 1.00 71.75 90 PRO A O 1
ATOM 720 N N . ARG A 1 91 ? -8.737 -10.460 20.137 1.00 75.31 91 ARG A N 1
ATOM 721 C CA . ARG A 1 91 ? -8.599 -11.274 18.923 1.00 75.31 91 ARG A CA 1
ATOM 722 C C . ARG A 1 91 ? -7.284 -10.925 18.231 1.00 75.31 91 ARG A C 1
ATOM 724 O O . ARG A 1 91 ? -7.088 -9.796 17.782 1.00 75.31 91 ARG A O 1
ATOM 731 N N . LYS A 1 92 ? -6.379 -11.900 18.165 1.00 79.31 92 LYS A N 1
ATOM 732 C CA . LYS A 1 92 ? -4.988 -11.709 17.726 1.00 79.31 92 LYS A CA 1
ATOM 733 C C . LYS A 1 92 ? -4.736 -12.049 16.255 1.00 79.31 92 LYS A C 1
ATOM 735 O O . LYS A 1 92 ? -3.602 -11.936 15.814 1.00 79.31 92 LYS A O 1
ATOM 740 N N . ALA A 1 93 ? -5.765 -12.438 15.495 1.00 82.38 93 ALA A N 1
ATOM 741 C CA . ALA A 1 93 ? -5.606 -12.906 14.116 1.00 82.38 93 ALA A CA 1
ATOM 742 C C . ALA A 1 93 ? -4.938 -11.849 13.220 1.00 82.38 93 ALA A C 1
ATOM 744 O O . ALA A 1 93 ? -3.934 -12.155 12.588 1.00 82.38 93 ALA A O 1
ATOM 745 N N . LEU A 1 94 ? -5.413 -10.594 13.247 1.00 80.19 94 LEU A N 1
ATOM 746 C CA . LEU A 1 94 ? -4.832 -9.496 12.452 1.00 80.19 94 LEU A CA 1
ATOM 747 C C . LEU A 1 94 ? -3.347 -9.263 12.753 1.00 80.19 94 LEU A C 1
ATOM 749 O O . LEU A 1 94 ? -2.507 -9.374 11.862 1.00 80.19 94 LEU A O 1
ATOM 753 N N . GLY A 1 95 ? -3.019 -8.997 14.020 1.00 81.00 95 GLY A N 1
ATOM 754 C CA . GLY A 1 95 ? -1.639 -8.768 14.447 1.00 81.00 95 GLY A CA 1
ATOM 755 C C . GLY A 1 95 ? -0.741 -9.997 14.273 1.00 81.00 95 GLY A C 1
ATOM 756 O O . GLY A 1 95 ? 0.457 -9.855 14.077 1.00 81.00 95 GLY A O 1
ATOM 757 N N . LEU A 1 96 ? -1.281 -11.217 14.299 1.00 86.50 96 LEU A N 1
ATOM 758 C CA . LEU A 1 96 ? -0.481 -12.410 14.027 1.00 86.50 96 LEU A CA 1
ATOM 759 C C . LEU A 1 96 ? -0.194 -12.535 12.529 1.00 86.50 96 LEU A C 1
ATOM 761 O O . LEU A 1 96 ? 0.947 -12.772 12.149 1.00 86.50 96 LEU A O 1
ATOM 765 N N . THR A 1 97 ? -1.196 -12.327 11.669 1.00 86.81 97 THR A N 1
ATOM 766 C CA . THR A 1 97 ? -0.998 -12.372 10.211 1.00 86.81 97 THR A CA 1
ATOM 767 C C . THR A 1 97 ? -0.022 -11.315 9.718 1.00 86.81 97 THR A C 1
ATOM 769 O O . THR A 1 97 ? 0.878 -11.642 8.950 1.00 86.81 97 THR A O 1
ATOM 772 N N . ALA A 1 98 ? -0.145 -10.078 10.202 1.00 87.12 98 ALA A N 1
ATOM 773 C CA . ALA A 1 98 ? 0.773 -9.001 9.859 1.00 87.12 98 ALA A CA 1
ATOM 774 C C . ALA A 1 98 ? 2.212 -9.338 10.279 1.00 87.12 98 ALA A C 1
ATOM 776 O O . ALA A 1 98 ? 3.137 -9.191 9.483 1.00 87.12 98 ALA A O 1
ATOM 777 N N . LEU A 1 99 ? 2.394 -9.888 11.485 1.00 87.81 99 LEU A N 1
ATOM 778 C CA . LEU A 1 99 ? 3.702 -10.305 11.984 1.00 87.81 99 LEU A CA 1
ATOM 779 C C . LEU A 1 99 ? 4.297 -11.446 11.151 1.00 87.81 99 LEU A C 1
ATOM 781 O O . LEU A 1 99 ? 5.464 -11.379 10.781 1.00 87.81 99 LEU A O 1
ATOM 785 N N . MET A 1 100 ? 3.501 -12.460 10.802 1.00 90.31 100 MET A N 1
ATOM 786 C CA . MET A 1 100 ? 3.960 -13.575 9.965 1.00 90.31 100 MET A CA 1
ATOM 787 C C . MET A 1 100 ? 4.365 -13.119 8.560 1.00 90.31 100 MET A C 1
ATOM 789 O O . MET A 1 100 ? 5.381 -13.579 8.044 1.00 90.31 100 MET A O 1
ATOM 793 N N . ILE A 1 101 ? 3.616 -12.191 7.957 1.00 89.56 101 ILE A N 1
ATOM 794 C CA . ILE A 1 101 ? 3.961 -11.609 6.651 1.00 89.56 101 ILE A CA 1
ATOM 795 C C . ILE A 1 101 ? 5.241 -10.771 6.759 1.00 89.56 101 ILE A C 1
ATOM 797 O O . ILE A 1 101 ? 6.123 -10.894 5.913 1.00 89.56 101 ILE A O 1
ATOM 801 N N . GLY A 1 102 ? 5.392 -9.973 7.821 1.00 85.50 102 GLY A N 1
ATOM 802 C CA . GLY A 1 102 ? 6.619 -9.216 8.078 1.00 85.50 102 GLY A CA 1
ATOM 803 C C . GLY A 1 102 ? 7.845 -10.119 8.257 1.00 85.50 102 GLY A C 1
ATOM 804 O O . GLY A 1 102 ? 8.898 -9.853 7.682 1.00 85.50 102 GLY A O 1
ATOM 805 N N . LEU A 1 103 ? 7.707 -11.234 8.982 1.00 85.44 103 LEU A N 1
ATOM 806 C CA . LEU A 1 103 ? 8.768 -12.239 9.111 1.00 85.44 103 LEU A CA 1
ATOM 807 C C . LEU A 1 103 ? 9.093 -12.903 7.769 1.00 85.44 103 LEU A C 1
ATOM 809 O O . LEU A 1 103 ? 10.266 -13.065 7.440 1.00 85.44 103 LEU A O 1
ATOM 813 N N . ALA A 1 104 ? 8.079 -13.237 6.968 1.00 87.94 104 ALA A N 1
ATOM 814 C CA . ALA A 1 104 ? 8.289 -13.747 5.617 1.00 87.94 104 ALA A CA 1
ATOM 815 C C . ALA A 1 104 ? 9.043 -12.731 4.743 1.00 87.94 104 ALA A C 1
ATOM 817 O O . ALA A 1 104 ? 9.944 -13.122 4.009 1.00 87.94 104 ALA A O 1
ATOM 818 N N . ALA A 1 105 ? 8.751 -11.432 4.872 1.00 86.00 105 ALA A N 1
ATOM 819 C CA . ALA A 1 105 ? 9.483 -10.377 4.171 1.00 86.00 105 ALA A CA 1
ATOM 820 C C . ALA A 1 105 ? 10.961 -10.341 4.570 1.00 86.00 105 ALA A C 1
ATOM 822 O O . ALA A 1 105 ? 11.821 -10.225 3.704 1.00 86.00 105 ALA A O 1
ATOM 823 N N . ILE A 1 106 ? 11.272 -10.504 5.858 1.00 81.50 106 ILE A N 1
ATOM 824 C CA . ILE A 1 106 ? 12.658 -10.566 6.343 1.00 81.50 106 ILE A CA 1
ATOM 825 C C . ILE A 1 106 ? 13.376 -11.806 5.789 1.00 81.50 106 ILE A C 1
ATOM 827 O O . ILE A 1 106 ? 14.512 -11.702 5.325 1.00 81.50 106 ILE A O 1
ATOM 831 N N . LEU A 1 107 ? 12.715 -12.968 5.791 1.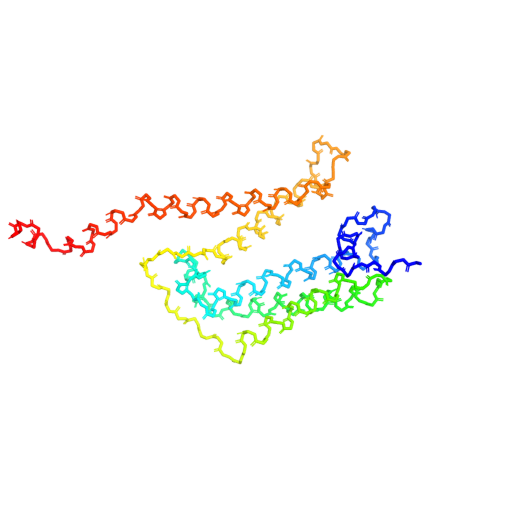00 83.88 107 LEU A N 1
ATOM 832 C CA . LEU A 1 107 ? 13.284 -14.213 5.265 1.00 83.88 107 LEU A CA 1
ATOM 833 C C . LEU A 1 107 ? 13.534 -14.147 3.752 1.00 83.88 107 LEU A C 1
ATOM 835 O O . LEU A 1 107 ? 14.581 -14.593 3.290 1.00 83.88 107 LEU A O 1
ATOM 839 N N . VAL A 1 108 ? 12.595 -13.578 2.991 1.00 81.25 108 VAL A N 1
ATOM 840 C CA . VAL A 1 108 ? 12.708 -13.424 1.530 1.00 81.25 108 VAL A CA 1
ATOM 841 C C . VAL A 1 108 ? 13.705 -12.324 1.157 1.00 81.25 108 VAL A C 1
ATOM 843 O O . VAL A 1 108 ? 14.435 -12.466 0.177 1.00 81.25 108 VAL A O 1
ATOM 846 N N . GLY A 1 109 ? 13.772 -11.245 1.940 1.00 69.62 109 GLY A N 1
ATOM 847 C CA . GLY A 1 109 ? 14.732 -10.162 1.740 1.00 69.62 109 GLY A CA 1
ATOM 848 C C . GLY A 1 109 ? 16.175 -10.582 2.037 1.00 69.62 109 GLY A C 1
ATOM 849 O O . GLY A 1 109 ? 17.097 -10.200 1.321 1.00 69.62 109 GLY A O 1
ATOM 850 N N . GLY A 1 110 ? 16.410 -11.410 3.055 1.00 63.31 110 GLY A N 1
ATOM 851 C CA . GLY A 1 110 ? 17.768 -11.803 3.440 1.00 63.31 110 GLY A CA 1
ATOM 852 C C . GLY A 1 110 ? 18.683 -10.608 3.779 1.00 63.31 110 GLY A C 1
ATOM 853 O O . GLY A 1 110 ? 18.243 -9.468 3.917 1.00 63.31 110 GLY A O 1
ATOM 854 N N . SER A 1 111 ? 19.988 -10.856 3.928 1.00 49.19 111 SER A N 1
ATOM 855 C CA . SER A 1 111 ? 20.977 -9.841 4.339 1.00 49.19 111 SER A CA 1
ATOM 856 C C . SER A 1 111 ? 21.480 -8.927 3.210 1.00 49.19 111 SER A C 1
ATOM 858 O O . SER A 1 111 ? 22.211 -7.981 3.491 1.00 49.19 111 SER A O 1
ATOM 860 N N . ASN A 1 112 ? 21.115 -9.172 1.945 1.00 54.75 112 ASN A N 1
ATOM 861 C CA . ASN A 1 112 ? 21.567 -8.381 0.792 1.00 54.75 112 ASN A CA 1
ATOM 862 C C . ASN A 1 112 ? 20.696 -8.621 -0.460 1.00 54.75 112 ASN A C 1
ATOM 864 O O . ASN A 1 112 ? 21.119 -9.300 -1.396 1.00 54.75 112 ASN A O 1
ATOM 868 N N . VAL A 1 113 ? 19.492 -8.041 -0.532 1.00 51.16 113 VAL A N 1
ATOM 869 C CA . VAL A 1 113 ? 18.876 -7.803 -1.853 1.00 51.16 113 VAL A CA 1
ATOM 870 C C . VAL A 1 113 ? 19.599 -6.622 -2.490 1.00 51.16 113 VAL A C 1
ATOM 872 O O . VAL A 1 113 ? 19.455 -5.487 -2.030 1.00 51.16 113 VAL A O 1
ATOM 875 N N . GLN A 1 114 ? 20.419 -6.892 -3.504 1.00 51.78 114 GLN A N 1
ATOM 876 C CA . GLN A 1 114 ? 20.923 -5.842 -4.383 1.00 51.78 114 GLN A CA 1
ATOM 877 C C . GLN A 1 114 ? 19.885 -5.581 -5.481 1.00 51.78 114 GLN A C 1
ATOM 879 O O . GLN A 1 114 ? 19.371 -6.554 -6.034 1.00 51.78 114 GLN A O 1
ATOM 884 N N . PRO A 1 115 ? 19.554 -4.312 -5.783 1.00 50.31 115 PRO A N 1
ATOM 885 C CA . PRO A 1 115 ? 18.805 -3.978 -6.986 1.00 50.31 115 PRO A CA 1
ATOM 886 C C . PRO A 1 115 ? 19.625 -4.444 -8.190 1.00 50.31 115 PRO A C 1
ATOM 888 O O . PRO A 1 115 ? 20.764 -4.015 -8.361 1.00 50.31 115 PRO A O 1
ATOM 891 N N . GLN A 1 116 ? 19.080 -5.371 -8.966 1.00 50.50 116 GLN A N 1
ATOM 892 C CA . GLN A 1 116 ? 19.611 -5.716 -10.278 1.00 50.50 116 GLN A CA 1
ATOM 893 C C . GLN A 1 116 ? 18.839 -4.886 -11.308 1.00 50.50 116 GLN A C 1
ATOM 895 O O . GLN A 1 116 ? 17.647 -4.647 -11.099 1.00 50.50 116 GLN A O 1
ATOM 900 N N . GLU A 1 117 ? 19.515 -4.409 -12.358 1.00 49.19 117 GLU A N 1
ATOM 901 C CA . GLU A 1 117 ? 18.866 -3.637 -13.426 1.00 49.19 117 GLU A CA 1
ATOM 902 C C . GLU A 1 117 ? 17.664 -4.408 -13.966 1.00 49.19 117 GLU A C 1
ATOM 904 O O . GLU A 1 117 ? 17.758 -5.609 -14.246 1.00 49.19 117 GLU A O 1
ATOM 909 N N . THR A 1 118 ? 16.528 -3.721 -14.057 1.00 47.12 118 THR A N 1
ATOM 910 C CA . THR A 1 118 ? 15.318 -4.330 -14.611 1.00 47.12 118 THR A CA 1
ATOM 911 C C . THR A 1 118 ? 15.508 -4.358 -16.121 1.00 47.12 118 THR A C 1
ATOM 913 O O . THR A 1 118 ? 15.747 -3.318 -16.727 1.00 47.12 118 THR A O 1
ATOM 916 N N . ARG A 1 119 ? 15.462 -5.536 -16.756 1.00 45.59 119 ARG A N 1
ATOM 917 C CA . ARG A 1 119 ? 15.522 -5.591 -18.224 1.00 45.59 119 ARG A CA 1
ATOM 918 C C . ARG A 1 119 ? 14.367 -4.780 -18.813 1.00 45.59 119 ARG A C 1
ATOM 920 O O . ARG A 1 119 ? 13.233 -4.950 -18.399 1.00 45.59 119 ARG A O 1
ATOM 927 N N . ASP A 1 120 ? 14.643 -3.970 -19.829 1.00 49.16 120 ASP A N 1
ATOM 928 C CA . ASP A 1 120 ? 13.653 -3.097 -20.490 1.00 49.16 120 ASP A CA 1
ATOM 929 C C . ASP A 1 120 ? 12.658 -3.870 -21.398 1.00 49.16 120 ASP A C 1
ATOM 931 O O . ASP A 1 120 ? 11.826 -3.288 -22.090 1.00 49.16 120 ASP A O 1
ATOM 935 N N . TRP A 1 121 ? 12.747 -5.209 -21.420 1.00 45.97 121 TRP A N 1
ATOM 936 C CA . TRP A 1 121 ? 12.131 -6.066 -22.437 1.00 45.97 121 TRP A CA 1
ATOM 937 C C . TRP A 1 121 ? 11.503 -7.322 -21.818 1.00 45.97 121 TRP A C 1
ATOM 939 O O . TRP A 1 121 ? 12.206 -8.262 -21.442 1.00 45.97 121 TRP A O 1
ATOM 949 N N . GLY A 1 122 ? 10.168 -7.345 -21.712 1.00 48.78 122 GLY A N 1
ATOM 950 C CA . GLY A 1 122 ? 9.407 -8.475 -21.165 1.00 48.78 122 GLY A CA 1
ATOM 951 C C . GLY A 1 122 ? 8.004 -8.106 -20.669 1.00 48.78 122 GLY A C 1
ATOM 952 O O . GLY A 1 122 ? 7.653 -6.934 -20.558 1.00 48.78 122 GLY A O 1
ATOM 953 N N . ILE A 1 123 ? 7.181 -9.118 -20.376 1.00 55.62 123 ILE A N 1
ATOM 954 C CA . ILE A 1 123 ? 5.936 -8.929 -19.617 1.00 55.62 123 ILE A CA 1
ATOM 955 C C . ILE A 1 123 ? 6.325 -8.889 -18.138 1.00 55.62 123 ILE A C 1
ATOM 957 O O . ILE A 1 123 ? 6.597 -9.933 -17.546 1.00 55.62 123 ILE A O 1
ATOM 961 N N . PHE A 1 124 ? 6.340 -7.696 -17.549 1.00 67.44 124 PHE A N 1
ATOM 962 C CA . PHE A 1 124 ? 6.574 -7.513 -16.118 1.00 67.44 124 PHE A CA 1
ATOM 963 C C . PHE A 1 124 ? 5.243 -7.380 -15.382 1.00 67.44 124 PHE A C 1
ATOM 965 O O . PHE A 1 124 ? 4.327 -6.678 -15.811 1.00 67.44 124 PHE A O 1
ATOM 972 N N . PHE A 1 125 ? 5.135 -8.058 -14.250 1.00 68.62 125 PHE A N 1
ATOM 973 C CA . PHE A 1 125 ? 4.026 -7.948 -13.321 1.00 68.62 125 PHE A CA 1
ATOM 974 C C . PHE A 1 125 ? 4.341 -6.812 -12.345 1.00 68.62 125 PHE A C 1
ATOM 976 O O . PHE A 1 125 ? 4.959 -7.044 -11.315 1.00 68.62 125 PHE A O 1
ATOM 983 N N . GLY A 1 126 ? 3.969 -5.572 -12.670 1.00 73.44 126 GLY A N 1
ATOM 984 C CA . GLY A 1 126 ? 4.379 -4.361 -11.944 1.00 73.44 126 GLY A CA 1
ATOM 985 C C . GLY A 1 126 ? 3.801 -4.241 -10.530 1.00 73.44 126 GLY A C 1
ATOM 986 O O . GLY A 1 126 ? 2.907 -3.430 -10.269 1.00 73.44 126 GLY A O 1
ATOM 987 N N . LEU A 1 127 ? 4.274 -5.095 -9.627 1.00 82.88 127 LEU A N 1
ATOM 988 C CA . LEU A 1 127 ? 3.805 -5.256 -8.259 1.00 82.88 127 LEU A CA 1
ATOM 989 C C . LEU A 1 127 ? 4.232 -4.071 -7.393 1.00 82.88 127 LEU A C 1
ATOM 991 O O . LEU A 1 127 ? 3.464 -3.596 -6.559 1.00 82.88 127 LEU A O 1
ATOM 995 N N . ASP A 1 128 ? 5.439 -3.568 -7.621 1.00 84.06 128 ASP A N 1
ATOM 996 C CA . ASP A 1 128 ? 5.944 -2.316 -7.065 1.00 84.06 128 ASP A CA 1
ATOM 997 C C . ASP A 1 128 ? 5.057 -1.119 -7.426 1.00 84.06 128 ASP A C 1
ATOM 999 O O . ASP A 1 128 ? 4.628 -0.388 -6.531 1.00 84.06 128 ASP A O 1
ATOM 1003 N N . PHE A 1 129 ? 4.732 -0.954 -8.709 1.00 84.69 129 PHE A N 1
ATOM 1004 C CA . PHE A 1 129 ? 3.872 0.111 -9.200 1.00 84.69 129 PHE A CA 1
ATOM 1005 C C . PHE A 1 129 ? 2.478 -0.007 -8.594 1.00 84.69 129 PHE A C 1
ATOM 1007 O O . PHE A 1 129 ? 1.939 0.979 -8.097 1.00 84.69 129 PHE A O 1
ATOM 1014 N N . PHE A 1 130 ? 1.915 -1.219 -8.555 1.00 87.25 130 PHE A N 1
ATOM 1015 C CA . PHE A 1 130 ? 0.636 -1.478 -7.896 1.00 87.25 130 PHE A CA 1
ATOM 1016 C C . PHE A 1 130 ? 0.656 -1.059 -6.419 1.00 87.25 130 PHE A C 1
ATOM 1018 O O . PHE A 1 130 ? -0.239 -0.337 -5.979 1.00 87.25 130 PHE A O 1
ATOM 1025 N N . VAL A 1 131 ? 1.676 -1.468 -5.656 1.00 87.19 131 VAL A N 1
ATOM 1026 C CA . VAL A 1 131 ? 1.799 -1.129 -4.229 1.00 87.19 131 VAL A CA 1
ATOM 1027 C C . VAL A 1 131 ? 1.938 0.375 -4.030 1.00 87.19 131 VAL A C 1
ATOM 1029 O O . VAL A 1 131 ? 1.232 0.947 -3.198 1.00 87.19 131 VAL A O 1
ATOM 1032 N N . VAL A 1 132 ? 2.828 1.025 -4.780 1.00 88.81 132 VAL A N 1
ATOM 1033 C CA . VAL A 1 132 ? 3.042 2.472 -4.675 1.00 88.81 132 VAL A CA 1
ATOM 1034 C C . VAL A 1 132 ? 1.762 3.217 -5.029 1.00 88.81 132 VAL A C 1
ATOM 1036 O O . VAL A 1 132 ? 1.326 4.068 -4.256 1.00 88.81 132 VAL A O 1
ATOM 1039 N N . ASN A 1 133 ? 1.109 2.856 -6.133 1.00 89.19 133 ASN A N 1
ATOM 1040 C CA . ASN A 1 133 ? -0.121 3.501 -6.571 1.00 89.19 133 ASN A CA 1
ATOM 1041 C C . ASN A 1 133 ? -1.263 3.299 -5.563 1.00 89.19 133 ASN A C 1
ATOM 1043 O O . ASN A 1 133 ? -1.966 4.258 -5.238 1.00 89.19 133 ASN A O 1
ATOM 1047 N N . LEU A 1 134 ? -1.403 2.092 -5.001 1.00 89.69 134 LEU A N 1
ATOM 1048 C CA . LEU A 1 134 ? -2.394 1.790 -3.967 1.00 89.69 134 LEU A CA 1
ATOM 1049 C C . LEU A 1 134 ? -2.175 2.653 -2.721 1.00 89.69 134 LEU A C 1
ATOM 1051 O O . LEU A 1 134 ? -3.126 3.232 -2.196 1.00 89.69 134 LEU A O 1
ATOM 1055 N N . LEU A 1 135 ? -0.929 2.751 -2.246 1.00 90.00 135 LEU A N 1
ATOM 1056 C CA . LEU A 1 135 ? -0.597 3.544 -1.064 1.00 90.00 135 LEU A CA 1
ATOM 1057 C C . LEU A 1 135 ? -0.785 5.039 -1.321 1.00 90.00 135 LEU A C 1
ATOM 1059 O O . LEU A 1 135 ? -1.396 5.712 -0.497 1.00 90.00 135 LEU A O 1
ATOM 1063 N N . VAL A 1 136 ? -0.303 5.559 -2.451 1.00 90.38 136 VAL A N 1
ATOM 1064 C CA . VAL A 1 136 ? -0.431 6.980 -2.805 1.00 90.38 136 VAL A CA 1
ATOM 1065 C C . VAL A 1 136 ? -1.899 7.358 -2.962 1.00 90.38 136 VAL A C 1
ATOM 1067 O O . VAL A 1 136 ? -2.357 8.294 -2.313 1.00 90.38 136 VAL A O 1
ATOM 1070 N N . THR A 1 137 ? -2.660 6.596 -3.749 1.00 88.12 137 THR A N 1
ATOM 1071 C CA . THR A 1 137 ? -4.096 6.831 -3.956 1.00 88.12 137 THR A CA 1
ATOM 1072 C C . THR A 1 137 ? -4.850 6.712 -2.632 1.00 88.12 137 THR A C 1
ATOM 1074 O O . THR A 1 137 ? -5.623 7.597 -2.270 1.00 88.12 137 THR A O 1
ATOM 1077 N N . GLY A 1 138 ? -4.579 5.659 -1.857 1.00 87.62 138 GLY A N 1
ATOM 1078 C CA . GLY A 1 138 ? -5.196 5.441 -0.553 1.00 87.62 138 GLY A CA 1
ATOM 1079 C C . GLY A 1 138 ? -4.915 6.579 0.427 1.00 87.62 138 GLY A C 1
ATOM 1080 O O . GLY A 1 138 ? -5.846 7.118 1.017 1.00 87.62 138 GLY A O 1
ATOM 1081 N N . PHE A 1 139 ? -3.658 6.996 0.582 1.00 88.94 139 PHE A N 1
ATOM 1082 C CA . PHE A 1 139 ? -3.286 8.080 1.497 1.00 88.94 139 PHE A CA 1
ATOM 1083 C C . PHE A 1 139 ? -3.674 9.469 1.000 1.00 88.94 139 PHE A C 1
ATOM 1085 O O . PHE A 1 139 ? -3.859 10.361 1.822 1.00 88.94 139 PHE A O 1
ATOM 1092 N N . MET A 1 140 ? -3.830 9.663 -0.306 1.00 90.00 140 MET A N 1
ATOM 1093 C CA . MET A 1 140 ? -4.333 10.913 -0.862 1.00 90.00 140 MET A CA 1
ATOM 1094 C C . MET A 1 140 ? -5.843 11.033 -0.645 1.00 90.00 140 MET A C 1
ATOM 1096 O O . MET A 1 140 ? -6.311 12.024 -0.086 1.00 90.00 140 MET A O 1
ATOM 1100 N N . PHE A 1 141 ? -6.617 10.020 -1.040 1.00 87.00 141 PHE A N 1
ATOM 1101 C CA . PHE A 1 141 ? -8.076 10.113 -1.052 1.00 87.00 141 PHE A CA 1
ATOM 1102 C C . PHE A 1 141 ? -8.730 9.756 0.281 1.00 87.00 141 PHE A C 1
ATOM 1104 O O . PHE A 1 141 ? -9.726 10.384 0.632 1.00 87.00 141 PHE A O 1
ATOM 1111 N N . ALA A 1 142 ? -8.175 8.835 1.077 1.00 85.06 142 ALA A N 1
ATOM 1112 C CA . ALA A 1 142 ? -8.811 8.450 2.338 1.00 85.06 142 ALA A CA 1
ATOM 1113 C C . ALA A 1 142 ? -8.948 9.607 3.349 1.00 85.06 142 ALA A C 1
ATOM 1115 O O . ALA A 1 142 ? -10.016 9.749 3.956 1.00 85.06 142 ALA A O 1
ATOM 1116 N N . PRO A 1 143 ? -7.929 10.466 3.556 1.00 84.00 143 PRO A N 1
ATOM 1117 C CA . PRO A 1 143 ? -8.076 11.638 4.413 1.00 84.00 143 PRO A CA 1
ATOM 1118 C C . PRO A 1 143 ? -9.025 12.679 3.816 1.00 84.00 143 PRO A C 1
ATOM 1120 O O . PRO A 1 143 ? -9.820 13.255 4.556 1.00 84.00 143 PRO A O 1
ATOM 1123 N N . LEU A 1 144 ? -8.977 12.893 2.496 1.00 85.94 144 LEU A N 1
ATOM 1124 C CA . LEU A 1 144 ? -9.849 13.846 1.803 1.00 85.94 144 LEU A CA 1
ATOM 1125 C C . LEU A 1 144 ? -11.325 13.448 1.909 1.00 85.94 144 LEU A C 1
ATOM 1127 O O . LEU A 1 144 ? -12.155 14.278 2.277 1.00 85.94 144 LEU A O 1
ATOM 1131 N N . GLU A 1 145 ? -11.645 12.174 1.681 1.00 85.12 145 GLU A N 1
ATOM 1132 C CA . GLU A 1 145 ? -13.002 11.638 1.820 1.00 85.12 145 GLU A CA 1
ATOM 1133 C C . GLU A 1 145 ? -13.512 11.774 3.260 1.00 85.12 145 GLU A C 1
ATOM 1135 O O . GLU A 1 145 ? -14.686 12.066 3.497 1.00 85.12 145 GLU A O 1
ATOM 1140 N N . ARG A 1 146 ? -12.616 11.627 4.243 1.00 80.75 146 ARG A N 1
ATOM 1141 C CA . ARG A 1 146 ? -12.962 11.807 5.654 1.00 80.75 146 ARG A CA 1
ATOM 1142 C C . ARG A 1 146 ? -13.121 13.274 6.060 1.00 80.75 146 ARG A C 1
ATOM 1144 O O . ARG A 1 146 ? -13.936 13.553 6.939 1.00 80.75 146 ARG A O 1
ATOM 1151 N N . ALA A 1 147 ? -12.361 14.190 5.464 1.00 84.94 147 ALA A N 1
ATOM 1152 C CA . ALA A 1 147 ? -12.439 15.623 5.744 1.00 84.94 147 ALA A CA 1
ATOM 1153 C C . ALA A 1 147 ? -13.674 16.274 5.098 1.00 84.94 147 ALA A C 1
ATOM 1155 O O . ALA A 1 147 ? -14.335 17.096 5.733 1.00 84.94 147 ALA A O 1
ATOM 1156 N N . PHE A 1 148 ? -14.025 15.864 3.874 1.00 85.94 148 PHE A N 1
ATOM 1157 C CA . PHE A 1 148 ? -15.133 16.431 3.100 1.00 85.94 148 PHE A CA 1
ATOM 1158 C C . PHE A 1 148 ? -16.131 15.356 2.626 1.00 85.94 148 PHE A C 1
ATOM 1160 O O . PHE A 1 148 ? -16.310 15.154 1.423 1.00 85.94 148 PHE A O 1
ATOM 1167 N N . PRO A 1 149 ? -16.821 14.657 3.549 1.00 82.06 149 PRO A N 1
ATOM 1168 C CA . PRO A 1 149 ? -17.728 13.578 3.178 1.00 82.06 149 PRO A CA 1
ATOM 1169 C C . PRO A 1 149 ? -19.006 14.118 2.525 1.00 82.06 149 PRO A C 1
ATOM 1171 O O . PRO A 1 149 ? -19.793 14.822 3.163 1.00 82.06 149 PRO A O 1
ATOM 1174 N N . HIS A 1 150 ? -19.265 13.713 1.278 1.00 81.62 150 HIS A N 1
ATOM 1175 C CA . HIS A 1 150 ? -20.524 14.014 0.585 1.00 81.62 150 HIS A CA 1
ATOM 1176 C C . HIS A 1 150 ? -21.717 13.280 1.225 1.00 81.62 150 HIS A C 1
ATOM 1178 O O . HIS A 1 150 ? -22.786 13.856 1.422 1.00 81.62 150 HIS A O 1
ATOM 1184 N N . ARG A 1 151 ? -21.522 12.015 1.627 1.00 82.06 151 ARG A N 1
ATOM 1185 C CA . ARG A 1 151 ? -22.494 11.223 2.397 1.00 82.06 151 ARG A CA 1
ATOM 1186 C C . ARG A 1 151 ? -21.912 10.883 3.763 1.00 82.06 151 ARG A C 1
ATOM 1188 O O . ARG A 1 151 ? -21.173 9.920 3.902 1.00 82.06 151 ARG A O 1
ATOM 1195 N N . ARG A 1 152 ? -22.285 11.641 4.798 1.00 72.50 152 ARG A N 1
ATOM 1196 C CA . ARG A 1 152 ? -21.777 11.454 6.178 1.00 72.50 152 ARG A CA 1
ATOM 1197 C C . ARG A 1 152 ? -22.084 10.083 6.788 1.00 72.50 152 ARG A C 1
ATOM 1199 O O . ARG A 1 152 ? -21.417 9.666 7.729 1.00 72.50 152 ARG A O 1
ATOM 1206 N N . THR A 1 153 ? -23.107 9.399 6.282 1.00 75.31 153 THR A N 1
ATOM 1207 C CA . THR A 1 153 ? -23.478 8.041 6.701 1.00 75.31 153 THR A CA 1
ATOM 1208 C C . THR A 1 153 ? -22.612 6.969 6.042 1.00 75.31 153 THR A C 1
ATOM 1210 O O . THR A 1 153 ? -22.476 5.876 6.593 1.00 75.31 153 THR A O 1
ATOM 1213 N N . GL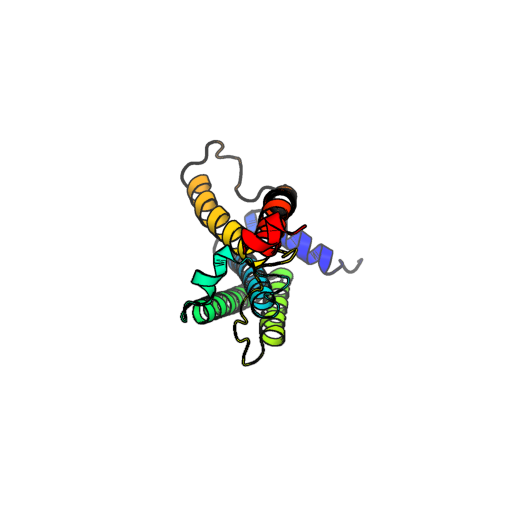N A 1 154 ? -22.016 7.276 4.886 1.00 67.75 154 GLN A N 1
ATOM 1214 C CA . GLN A 1 154 ? -21.144 6.373 4.153 1.00 67.75 154 GLN A CA 1
ATOM 1215 C C . GLN A 1 154 ? -19.752 6.391 4.781 1.00 67.75 154 GLN A C 1
ATOM 1217 O O . GLN A 1 154 ? -19.193 7.437 5.104 1.00 67.75 154 GLN A O 1
ATOM 1222 N N . ARG A 1 155 ? -19.220 5.196 5.019 1.00 69.81 155 ARG A N 1
ATOM 1223 C CA . ARG A 1 155 ? -17.949 4.995 5.711 1.00 69.81 155 ARG A CA 1
ATOM 1224 C C . ARG A 1 155 ? -16.878 4.628 4.697 1.00 69.81 155 ARG A C 1
ATOM 1226 O O . ARG A 1 155 ? -17.162 3.872 3.775 1.00 69.81 155 ARG A O 1
ATOM 1233 N N . LEU A 1 156 ? -15.651 5.074 4.967 1.00 67.62 156 LEU A N 1
ATOM 1234 C CA . LEU A 1 156 ? -14.473 4.807 4.137 1.00 67.62 156 LEU A CA 1
ATOM 1235 C C . LEU A 1 156 ? -14.279 3.303 3.853 1.00 67.62 156 LEU A C 1
ATOM 1237 O O . LEU A 1 156 ? -14.103 2.888 2.718 1.00 67.62 156 LEU A O 1
ATOM 1241 N N . PHE A 1 157 ? -14.382 2.465 4.890 1.00 67.38 157 PHE A N 1
ATOM 1242 C CA . PHE A 1 157 ? -14.326 1.005 4.769 1.00 67.38 157 PHE A CA 1
ATOM 1243 C C . PHE A 1 157 ? -15.722 0.409 4.957 1.00 67.38 157 PHE A C 1
ATOM 1245 O O . PHE A 1 157 ? -16.075 -0.041 6.057 1.00 67.38 157 PHE A O 1
ATOM 1252 N N . ARG A 1 158 ? -16.525 0.473 3.891 1.00 75.50 158 ARG A N 1
ATOM 1253 C CA . ARG A 1 158 ? -17.798 -0.260 3.757 1.00 75.50 158 ARG A CA 1
ATOM 1254 C C . ARG A 1 158 ? -17.544 -1.749 3.517 1.00 75.50 158 ARG A C 1
ATOM 1256 O O . ARG A 1 158 ? -16.398 -2.122 3.317 1.00 75.50 158 ARG A O 1
ATOM 1263 N N . ILE A 1 159 ? -18.569 -2.600 3.580 1.00 71.38 159 ILE A N 1
ATOM 1264 C CA . ILE A 1 159 ? -18.381 -4.059 3.466 1.00 71.38 159 ILE A CA 1
ATOM 1265 C C . ILE A 1 159 ? -17.811 -4.462 2.097 1.00 71.38 159 ILE A C 1
ATOM 1267 O O . ILE A 1 159 ? -17.024 -5.399 2.018 1.00 71.38 159 ILE A O 1
ATOM 1271 N N . GLU A 1 160 ? -18.099 -3.659 1.072 1.00 78.94 160 GLU A N 1
ATOM 1272 C CA . GLU A 1 160 ? -17.685 -3.854 -0.318 1.00 78.94 160 GLU A CA 1
ATOM 1273 C C . GLU A 1 160 ? -16.237 -3.404 -0.618 1.00 78.94 160 GLU A C 1
ATOM 1275 O O . GLU A 1 160 ? -15.816 -3.322 -1.769 1.00 78.94 160 GLU A O 1
ATOM 1280 N N . TRP A 1 161 ? -15.445 -3.062 0.405 1.00 79.06 161 TRP A N 1
ATOM 1281 C CA . TRP A 1 161 ? -14.051 -2.623 0.224 1.00 79.06 161 TRP A CA 1
ATOM 1282 C C . TRP A 1 161 ? -13.168 -3.685 -0.455 1.00 79.06 161 TRP A C 1
ATOM 1284 O O . TRP A 1 161 ? -12.128 -3.368 -1.034 1.00 79.06 161 TRP A O 1
ATOM 1294 N N . ARG A 1 162 ? -13.567 -4.957 -0.360 1.00 79.06 162 ARG A N 1
ATOM 1295 C CA . ARG A 1 162 ? -12.861 -6.095 -0.957 1.00 79.06 162 ARG A CA 1
ATOM 1296 C C . ARG A 1 162 ? -13.024 -6.094 -2.467 1.00 79.06 162 ARG A C 1
ATOM 1298 O O . ARG A 1 162 ? -12.055 -6.320 -3.184 1.00 79.06 162 ARG A O 1
ATOM 1305 N N . GLU A 1 163 ? -14.238 -5.820 -2.925 1.00 84.56 163 GLU A N 1
ATOM 1306 C CA . GLU A 1 163 ? -14.593 -5.656 -4.324 1.00 84.56 163 GLU A CA 1
ATOM 1307 C C . GLU A 1 163 ? -13.835 -4.461 -4.903 1.00 84.56 163 GLU A C 1
ATOM 1309 O O . GLU A 1 163 ? -13.222 -4.601 -5.957 1.00 84.56 163 GLU A O 1
ATOM 1314 N N . ASP A 1 164 ? -13.767 -3.339 -4.176 1.00 84.44 164 ASP A N 1
ATOM 1315 C CA . ASP A 1 164 ? -12.977 -2.170 -4.588 1.00 84.44 164 ASP A CA 1
ATOM 1316 C C . ASP A 1 164 ? -11.493 -2.538 -4.788 1.00 84.44 164 ASP A C 1
ATOM 1318 O O . ASP A 1 164 ? -10.914 -2.230 -5.831 1.00 84.44 164 ASP A O 1
ATOM 1322 N N . LEU A 1 165 ? -10.875 -3.253 -3.835 1.00 84.38 165 LEU A N 1
ATOM 1323 C CA . LEU A 1 165 ? -9.476 -3.683 -3.952 1.00 84.38 165 LEU A CA 1
ATOM 1324 C C . LEU A 1 165 ? -9.268 -4.698 -5.089 1.00 84.38 165 LEU A C 1
ATOM 1326 O O . LEU A 1 165 ? -8.254 -4.640 -5.784 1.00 84.38 165 LEU A O 1
ATOM 1330 N N . PHE A 1 166 ? -10.218 -5.612 -5.292 1.00 84.31 166 PHE A N 1
ATOM 1331 C CA . PHE A 1 166 ? -10.181 -6.583 -6.384 1.00 84.31 166 PHE A CA 1
ATOM 1332 C C . PHE A 1 166 ? -10.250 -5.891 -7.747 1.00 84.31 166 PHE A C 1
ATOM 1334 O O . PHE A 1 166 ? -9.400 -6.139 -8.601 1.00 84.31 166 PHE A O 1
ATOM 1341 N N . TYR A 1 167 ? -11.208 -4.981 -7.937 1.00 88.31 167 TYR A N 1
ATOM 1342 C CA . TYR A 1 167 ? -11.313 -4.203 -9.168 1.00 88.31 167 TYR A CA 1
ATOM 1343 C C . TYR A 1 167 ? -10.097 -3.312 -9.378 1.00 88.31 167 TYR A C 1
ATOM 1345 O O . TYR A 1 167 ? -9.636 -3.201 -10.512 1.00 88.31 167 TYR A O 1
ATOM 1353 N N . TYR A 1 168 ? -9.549 -2.719 -8.317 1.00 89.00 168 TYR A N 1
ATOM 1354 C CA . TYR A 1 168 ? -8.332 -1.921 -8.406 1.00 89.00 168 TYR A CA 1
ATOM 1355 C C . TYR A 1 168 ? -7.149 -2.764 -8.896 1.00 89.00 168 TYR A C 1
ATOM 1357 O O . TYR A 1 168 ? -6.505 -2.396 -9.875 1.00 89.00 168 TYR A O 1
ATOM 1365 N N . LEU A 1 169 ? -6.931 -3.942 -8.299 1.00 86.81 169 LEU A N 1
ATOM 1366 C CA . LEU A 1 169 ? -5.898 -4.886 -8.730 1.00 86.81 169 LEU A CA 1
ATOM 1367 C C . LEU A 1 169 ? -6.085 -5.307 -10.190 1.00 86.81 169 LEU A C 1
ATOM 1369 O O . LEU A 1 169 ? -5.163 -5.159 -10.988 1.00 86.81 169 LEU A O 1
ATOM 1373 N N . VAL A 1 170 ? -7.275 -5.791 -10.555 1.00 87.75 170 VAL A N 1
ATOM 1374 C CA . VAL A 1 170 ? -7.565 -6.240 -11.925 1.00 87.75 170 VAL A CA 1
ATOM 1375 C C . VAL A 1 170 ? -7.386 -5.099 -12.924 1.00 87.75 170 VAL A C 1
ATOM 1377 O O . VAL A 1 170 ? -6.773 -5.300 -13.968 1.00 87.75 170 VAL A O 1
ATOM 1380 N N . SER A 1 171 ? -7.852 -3.893 -12.596 1.00 89.12 171 SER A N 1
ATOM 1381 C CA . SER A 1 171 ? -7.713 -2.721 -13.466 1.00 89.12 171 SER A CA 1
ATOM 1382 C C . SER A 1 171 ? -6.250 -2.326 -13.648 1.00 89.12 171 SER A C 1
ATOM 1384 O O . SER A 1 171 ? -5.831 -2.094 -14.777 1.00 89.12 171 SER A O 1
ATOM 1386 N N . THR A 1 172 ? -5.445 -2.297 -12.579 1.00 85.88 172 THR A N 1
ATOM 1387 C CA . THR A 1 172 ? -4.006 -2.006 -12.686 1.00 85.88 172 THR A CA 1
ATOM 1388 C C . THR A 1 172 ? -3.284 -3.047 -13.538 1.00 85.88 172 THR A C 1
ATOM 1390 O O . THR A 1 172 ? -2.479 -2.681 -14.392 1.00 85.88 172 THR A O 1
ATOM 1393 N N . MET A 1 173 ? -3.604 -4.331 -13.368 1.00 84.44 173 MET A N 1
ATOM 1394 C CA . MET A 1 173 ? -3.038 -5.395 -14.203 1.00 84.44 173 MET A CA 1
ATOM 1395 C C . MET A 1 173 ? -3.451 -5.246 -15.667 1.00 84.44 173 MET A C 1
ATOM 1397 O O . MET A 1 173 ? -2.624 -5.399 -16.561 1.00 84.44 173 MET A O 1
ATOM 1401 N N . PHE A 1 174 ? -4.708 -4.890 -15.932 1.00 88.19 174 PHE A N 1
ATOM 1402 C CA . PHE A 1 174 ? -5.179 -4.674 -17.296 1.00 88.19 174 PHE A CA 1
ATOM 1403 C C . PHE A 1 174 ? -4.488 -3.478 -17.954 1.00 88.19 174 PHE A C 1
ATOM 1405 O O . PHE A 1 174 ? -4.111 -3.560 -19.117 1.00 88.19 174 PHE A O 1
ATOM 1412 N N . VAL A 1 175 ? -4.251 -2.397 -17.203 1.00 85.44 175 VAL A N 1
ATOM 1413 C CA . VAL A 1 175 ? -3.463 -1.249 -17.676 1.00 85.44 175 VAL A CA 1
ATOM 1414 C C . VAL A 1 175 ? -2.045 -1.677 -18.058 1.00 85.44 175 VAL A C 1
ATOM 1416 O O . VAL A 1 175 ? -1.575 -1.282 -19.120 1.00 85.44 175 VAL A O 1
ATOM 1419 N N . GLN A 1 176 ? -1.387 -2.522 -17.259 1.00 80.06 176 GLN A N 1
ATOM 1420 C CA . GLN A 1 176 ? -0.051 -3.043 -17.584 1.00 80.06 176 GLN A CA 1
ATOM 1421 C C . GLN A 1 176 ? -0.067 -3.916 -18.845 1.00 80.06 176 GLN A C 1
ATOM 1423 O O . GLN A 1 176 ? 0.752 -3.721 -19.739 1.00 80.06 176 GLN A O 1
ATOM 1428 N N . VAL A 1 177 ? -1.035 -4.830 -18.960 1.00 84.19 177 VAL A N 1
ATOM 1429 C CA . VAL A 1 177 ? -1.183 -5.703 -20.136 1.00 84.19 177 VAL A CA 1
ATOM 1430 C C . VAL A 1 177 ? -1.458 -4.890 -21.400 1.00 84.19 177 VAL A C 1
ATOM 1432 O O . VAL A 1 177 ? -0.819 -5.114 -22.425 1.00 84.19 177 VAL A O 1
ATOM 1435 N N . LEU A 1 178 ? -2.385 -3.933 -21.343 1.00 87.31 178 LEU A N 1
ATOM 1436 C CA . LEU A 1 178 ? -2.697 -3.074 -22.483 1.00 87.31 178 LEU A CA 1
ATOM 1437 C C . LEU A 1 178 ? -1.525 -2.161 -22.846 1.00 87.31 178 LEU A C 1
ATOM 1439 O O . LEU A 1 178 ? -1.253 -1.987 -24.030 1.00 87.31 178 LEU A O 1
ATOM 1443 N N . GLY A 1 179 ? -0.822 -1.610 -21.852 1.00 83.12 179 GLY A N 1
ATOM 1444 C CA . GLY A 1 179 ? 0.384 -0.811 -22.065 1.00 83.12 179 GLY A CA 1
ATOM 1445 C C . GLY A 1 179 ? 1.467 -1.611 -22.783 1.00 83.12 179 GLY A C 1
ATOM 1446 O O . GLY A 1 179 ? 1.989 -1.161 -23.801 1.00 83.12 179 GLY A O 1
ATOM 1447 N N . PHE A 1 180 ? 1.721 -2.841 -22.326 1.00 79.81 180 PHE A N 1
ATOM 1448 C CA . PHE A 1 180 ? 2.635 -3.762 -22.995 1.00 79.81 180 PHE A CA 1
ATOM 1449 C C . PHE A 1 180 ? 2.187 -4.060 -24.429 1.00 79.81 180 PHE A C 1
ATOM 1451 O O . PHE A 1 180 ? 2.971 -3.887 -25.352 1.00 79.81 180 PHE A O 1
ATOM 1458 N N . LEU A 1 181 ? 0.931 -4.457 -24.653 1.00 85.62 181 LEU A N 1
ATOM 1459 C CA . LEU A 1 181 ? 0.441 -4.785 -25.999 1.00 85.62 181 LEU A CA 1
ATOM 1460 C C . LEU A 1 181 ? 0.481 -3.588 -26.959 1.00 85.62 181 LEU A C 1
ATOM 1462 O O . LEU A 1 181 ? 0.700 -3.775 -28.155 1.00 85.62 181 LEU A O 1
ATOM 1466 N N . ALA A 1 182 ? 0.275 -2.372 -26.450 1.00 86.81 182 ALA A N 1
ATOM 1467 C CA . ALA A 1 182 ? 0.335 -1.152 -27.245 1.00 86.81 182 ALA A CA 1
ATOM 1468 C C . ALA A 1 182 ? 1.775 -0.765 -27.614 1.00 86.81 182 ALA A C 1
ATOM 1470 O O . ALA A 1 182 ? 2.021 -0.331 -28.739 1.00 86.81 182 ALA A O 1
ATOM 1471 N N . LEU A 1 183 ? 2.721 -0.919 -26.683 1.00 82.62 183 LEU A N 1
ATOM 1472 C CA . LEU A 1 183 ? 4.105 -0.481 -26.870 1.00 82.62 183 LEU A CA 1
ATOM 1473 C C . LEU A 1 183 ? 4.994 -1.567 -27.487 1.00 82.62 183 LEU A C 1
ATOM 1475 O O . LEU A 1 183 ? 5.831 -1.235 -28.325 1.00 82.62 183 LEU A O 1
ATOM 1479 N N . ALA A 1 184 ? 4.774 -2.846 -27.173 1.00 80.94 184 ALA A N 1
ATOM 1480 C CA . ALA A 1 184 ? 5.615 -3.964 -27.608 1.00 80.94 184 ALA A CA 1
ATOM 1481 C C . ALA A 1 184 ? 5.891 -3.999 -29.124 1.00 80.94 184 ALA A C 1
ATOM 1483 O O . ALA A 1 184 ? 7.042 -4.198 -29.503 1.00 80.94 184 ALA A O 1
ATOM 1484 N N . PRO A 1 185 ? 4.919 -3.754 -30.029 1.00 81.38 185 PRO A N 1
ATOM 1485 C CA . PRO A 1 185 ? 5.212 -3.726 -31.462 1.00 81.38 185 PRO A CA 1
ATOM 1486 C C . PRO A 1 185 ? 6.206 -2.621 -31.832 1.00 81.38 185 PRO A C 1
ATOM 1488 O O . PRO A 1 185 ? 7.124 -2.850 -32.615 1.00 81.38 185 PRO A O 1
ATOM 1491 N N . SER A 1 186 ? 6.044 -1.427 -31.253 1.00 80.38 186 SER A N 1
ATOM 1492 C CA . SER A 1 186 ? 6.926 -0.285 -31.524 1.00 80.38 186 SER A CA 1
ATOM 1493 C C . SER A 1 186 ? 8.339 -0.522 -31.000 1.00 80.38 186 SER A C 1
ATOM 1495 O O . SER A 1 186 ? 9.315 -0.171 -31.661 1.00 80.38 186 SER A O 1
ATOM 1497 N N . THR A 1 187 ? 8.449 -1.164 -29.840 1.00 77.00 187 THR A N 1
ATOM 1498 C CA . THR A 1 187 ? 9.731 -1.427 -29.211 1.00 77.00 187 THR A CA 1
ATOM 1499 C C . THR A 1 187 ? 10.475 -2.544 -29.960 1.00 77.00 187 THR A C 1
ATOM 1501 O O . THR A 1 187 ? 11.641 -2.353 -30.300 1.00 77.00 187 THR A O 1
ATOM 1504 N N . ILE A 1 188 ? 9.784 -3.618 -30.378 1.00 78.88 188 ILE A N 1
ATOM 1505 C CA . ILE A 1 188 ? 10.337 -4.679 -31.247 1.00 78.88 188 ILE A CA 1
ATOM 1506 C C . ILE A 1 188 ? 10.838 -4.103 -32.580 1.00 78.88 188 ILE A C 1
ATOM 1508 O O . ILE A 1 188 ? 11.926 -4.450 -33.043 1.00 78.88 188 ILE A O 1
ATOM 1512 N N . ILE A 1 189 ? 10.062 -3.226 -33.225 1.00 79.38 189 ILE A N 1
ATOM 1513 C CA . ILE A 1 189 ? 10.478 -2.604 -34.492 1.00 79.38 189 ILE A CA 1
ATOM 1514 C C . ILE A 1 189 ? 11.736 -1.753 -34.285 1.00 79.38 189 ILE A C 1
ATOM 1516 O O . ILE A 1 189 ? 12.665 -1.849 -35.087 1.00 79.38 189 ILE A O 1
ATOM 1520 N N . ASN A 1 190 ? 11.797 -0.958 -33.214 1.00 77.88 190 ASN A N 1
ATOM 1521 C CA . ASN A 1 190 ? 12.949 -0.104 -32.920 1.00 77.88 190 ASN A CA 1
ATOM 1522 C C . ASN A 1 190 ? 14.234 -0.897 -32.639 1.00 77.88 190 ASN A C 1
ATOM 1524 O O . ASN A 1 190 ? 15.294 -0.497 -33.118 1.00 77.88 190 ASN A O 1
ATOM 1528 N N . GLU A 1 191 ? 14.161 -2.027 -31.931 1.00 71.38 191 GLU A N 1
ATOM 1529 C CA . GLU A 1 191 ? 15.333 -2.891 -31.714 1.00 71.38 191 GLU A CA 1
ATOM 1530 C C . GLU A 1 191 ? 15.888 -3.440 -33.034 1.00 71.38 191 GLU A C 1
ATOM 1532 O O . GLU A 1 191 ? 17.098 -3.414 -33.272 1.00 71.38 191 GLU A O 1
ATOM 1537 N N . ASN A 1 192 ? 14.995 -3.875 -33.927 1.00 70.25 192 ASN A N 1
ATOM 1538 C CA . ASN A 1 192 ? 15.361 -4.465 -35.216 1.00 70.25 192 ASN A CA 1
ATOM 1539 C C . ASN A 1 192 ? 15.711 -3.422 -36.298 1.00 70.25 192 ASN A C 1
ATOM 1541 O O . ASN A 1 192 ? 16.290 -3.776 -37.323 1.00 70.25 192 ASN A O 1
ATOM 1545 N N . THR A 1 193 ? 15.390 -2.142 -36.076 1.00 65.88 193 THR A N 1
ATOM 1546 C CA . THR A 1 193 ? 15.569 -1.043 -37.050 1.00 65.88 193 THR A CA 1
ATOM 1547 C C . THR A 1 193 ? 16.602 -0.009 -36.583 1.00 65.88 193 THR A C 1
ATOM 1549 O O . THR A 1 193 ? 16.685 1.092 -37.122 1.00 65.88 193 THR A O 1
ATOM 1552 N N . SER A 1 194 ? 17.451 -0.362 -35.611 1.00 60.78 194 SER A N 1
ATOM 1553 C CA . SER A 1 194 ? 18.521 0.505 -35.084 1.00 60.78 194 SER A CA 1
ATOM 1554 C C . SER A 1 194 ? 19.559 0.952 -36.132 1.00 60.78 194 SER A C 1
ATOM 1556 O O . SER A 1 194 ? 20.382 1.821 -35.847 1.00 60.78 194 SER A O 1
ATOM 1558 N N . ASN A 1 195 ? 19.496 0.428 -37.364 1.00 60.56 195 ASN A N 1
ATOM 1559 C CA . ASN A 1 195 ? 20.308 0.872 -38.489 1.00 60.56 195 ASN A CA 1
ATOM 1560 C C . ASN A 1 195 ? 19.464 1.005 -39.778 1.00 60.56 195 ASN A C 1
ATOM 1562 O O . ASN A 1 195 ? 18.989 0.011 -40.330 1.00 60.56 195 ASN A O 1
ATOM 1566 N N . TRP A 1 196 ? 19.310 2.227 -40.307 1.00 63.03 196 TRP A N 1
ATOM 1567 C CA . TRP A 1 196 ? 18.607 2.510 -41.578 1.00 63.03 196 TRP A CA 1
ATOM 1568 C C . TRP A 1 196 ? 19.226 1.801 -42.800 1.00 63.03 196 TRP A C 1
ATOM 1570 O O . TRP A 1 196 ? 18.613 1.741 -43.870 1.00 63.03 196 TRP A O 1
ATOM 1580 N N . GLU A 1 197 ? 20.456 1.300 -42.673 1.00 62.28 197 GLU A N 1
ATOM 1581 C CA . GLU A 1 197 ? 21.104 0.437 -43.666 1.00 62.28 197 GLU A CA 1
ATOM 1582 C C . GLU A 1 197 ? 20.577 -1.005 -43.631 1.00 62.28 197 GLU A C 1
ATOM 1584 O O . GLU A 1 197 ? 20.343 -1.579 -44.690 1.00 62.28 197 GLU A O 1
ATOM 1589 N N . ALA A 1 198 ? 20.305 -1.567 -42.448 1.00 58.56 198 ALA A N 1
ATOM 1590 C CA . ALA A 1 198 ? 19.788 -2.931 -42.302 1.00 58.56 198 ALA A CA 1
ATOM 1591 C C . ALA A 1 198 ? 18.336 -3.054 -42.796 1.00 58.56 198 ALA A C 1
ATOM 1593 O O . ALA A 1 198 ? 17.980 -4.041 -43.430 1.00 58.56 198 ALA A O 1
A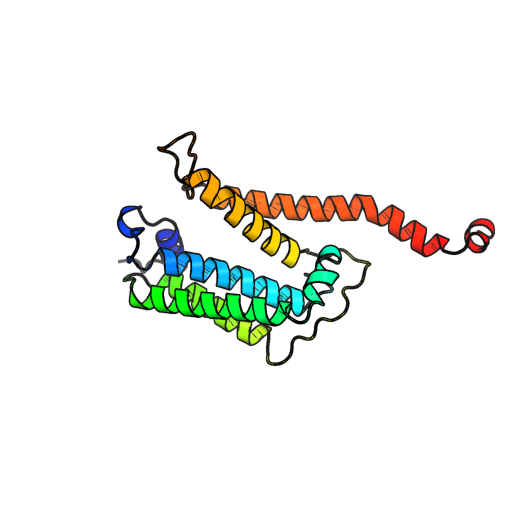TOM 1594 N N . PHE A 1 199 ? 17.522 -2.014 -42.589 1.00 57.50 199 PHE A N 1
ATOM 1595 C CA . PHE A 1 199 ? 16.133 -1.962 -43.062 1.00 57.50 199 PHE A CA 1
ATOM 1596 C C . PHE A 1 199 ? 16.002 -1.877 -44.593 1.00 57.50 199 PHE A C 1
ATOM 1598 O O . PHE A 1 199 ? 14.999 -2.305 -45.147 1.00 57.50 199 PHE A O 1
ATOM 1605 N N . ARG A 1 200 ? 17.004 -1.321 -45.290 1.00 63.81 200 ARG A N 1
ATOM 1606 C CA . ARG A 1 200 ? 17.015 -1.222 -46.763 1.00 63.81 200 ARG A CA 1
ATOM 1607 C C . ARG A 1 200 ? 17.650 -2.430 -47.460 1.00 63.81 200 ARG A C 1
ATOM 1609 O O . ARG A 1 200 ? 17.582 -2.507 -48.682 1.00 63.81 200 ARG A O 1
ATOM 1616 N N . ALA A 1 201 ? 18.303 -3.317 -46.709 1.00 60.19 201 ALA A N 1
ATOM 1617 C CA . ALA A 1 201 ? 19.000 -4.494 -47.229 1.00 60.19 201 ALA A CA 1
ATOM 1618 C C . ALA A 1 201 ? 18.173 -5.795 -47.152 1.00 60.19 201 ALA A C 1
ATOM 1620 O O . ALA A 1 201 ? 18.607 -6.806 -47.705 1.00 60.19 201 ALA A O 1
ATOM 1621 N N . ALA A 1 202 ? 17.020 -5.770 -46.473 1.00 55.22 202 ALA A N 1
ATOM 1622 C CA . ALA A 1 202 ? 16.025 -6.846 -46.426 1.00 55.22 202 ALA A CA 1
ATOM 1623 C C . ALA A 1 202 ? 14.901 -6.591 -47.441 1.00 55.22 202 ALA A C 1
ATOM 1625 O O . ALA A 1 202 ? 14.394 -7.588 -48.004 1.00 55.22 202 ALA A O 1
#

Foldseek 3Di:
DDDPDLVNLLLCLLVPDDVCVDDLSLSVLLVLLQLLLVLLLLVLVCLQCVQAAADLVCVVVVPPPCNVVVSVVSLVSSLVSLVSSCVNHPRNSSSVNSNVSSVVSPVSNDPDSDRDRHPPDDLHNHSNCLSVCCVVVCVVVVVVCVVDPPDPVDDPDDVCVVVVSVCSSVVVSVVSVVVCVVCVVVVVCCVQPVDVVNVVVD

Sequence (202 aa):
MAKRDYLSSLMSDLESHTEVRRFGSGWLSGFFGLLFAIAGFFMVVALRFPDWFATPELEIIKNWGGFRGLVHAILLVSYGLSLLSLLLRPRKALGLTALMIGLAAILVGGSNVQPQETRDWGIFFGLDFFVVNLLVTGFMFAPLERAFPHRRTQRLFRIEWREDLFYYLVSTMFVQVLGFLALAPSTIINENTSNWEAFRAA